Protein AF-A0A6V8KT18-F1 (afdb_monomer_lite)

Sequence (206 aa):
MGGVSVGLRGSGLDGTVTARWRRRLAGTNPEEKRHWRTKTAYYAAVSRLLAAGTPQLGWSEVALAVEPRGSRSTFYEVTGAHAKHPLINDLIVDDNLDALQLALYYRRSCAIDQLIDETKVWTYWPHRECLSLRCRIEDLDASASVDLLLSTVAEWARRNAGVASALDYAPPLCAVEDLLVIRPGQFSAVHAVGTLTRTVREALCG

Organism: NCBI:txid1076125

Secondary structure (DSSP, 8-state):
---------THHHHTSHHHHHHHHHH-SSHHHHHHHHHHHHHHHHHHHHHHTT-SS--HHHHHHTSTTT--HHHHHHHSSTT-SS-HHHHHHTS--HHHHHHHHHH--SSHHHHHHHHHHHHHHHHHHHHHHHHHHHTT--HHHHHHHHHHHHHHHHHHTHHHHHHHHHPPPHHHHHHHHHHSTTTS-HHHHHHHHHHHHHHHHH-

Foldseek 3Di:
DDDPPPQPPLVLLCPDLLNVLCDVQCNDDPVSVVLNVLLVLLLVLQLVCLVVVPPDDDLVSSQVSGPPGGDPVSLCCCWDDNHDSQSLVSLVPVPDPLSVVLSVVQDDPDRVSSSLLVSLQVLLVVLVVVLSVCSNPVSDQLVVSVVSLLVSQLVSCLVRVSSCPPPLNFHRSSSLSSNCSSPPPPDRSVRSRVVSSVSSCVSNPD

Structure (mmCIF, N/CA/C/O backbone):
data_AF-A0A6V8KT18-F1
#
_entry.id   AF-A0A6V8KT18-F1
#
loop_
_atom_site.group_PDB
_atom_site.id
_atom_site.type_symbol
_atom_site.label_atom_id
_atom_site.label_alt_id
_atom_site.label_comp_id
_atom_site.label_asym_id
_atom_site.label_entity_id
_atom_site.label_seq_id
_atom_site.pdbx_PDB_ins_code
_atom_site.Cartn_x
_atom_site.Cartn_y
_atom_site.Cartn_z
_atom_site.occupancy
_atom_site.B_iso_or_equiv
_atom_site.auth_seq_id
_atom_site.auth_comp_id
_atom_site.auth_asym_id
_atom_site.auth_atom_id
_atom_site.pdbx_PDB_model_num
ATOM 1 N N . MET A 1 1 ? 20.663 -1.878 -35.074 1.00 39.41 1 MET A N 1
ATOM 2 C CA . MET A 1 1 ? 21.579 -1.586 -33.949 1.00 39.41 1 MET A CA 1
ATOM 3 C C . MET A 1 1 ? 21.339 -0.157 -33.512 1.00 39.41 1 MET A C 1
ATOM 5 O O . MET A 1 1 ? 21.301 0.709 -34.373 1.00 39.41 1 MET A O 1
ATOM 9 N N . GLY A 1 2 ? 21.117 0.055 -32.216 1.00 34.81 2 GLY A N 1
ATOM 10 C CA . GLY A 1 2 ? 20.735 1.347 -31.639 1.00 34.81 2 GLY A CA 1
ATOM 11 C C . GLY A 1 2 ? 19.562 1.213 -30.671 1.00 34.81 2 GLY A C 1
ATOM 12 O O . GLY A 1 2 ? 18.572 1.919 -30.809 1.00 34.81 2 GLY A O 1
ATOM 13 N N . GLY A 1 3 ? 19.631 0.246 -29.748 1.00 31.03 3 GLY A N 1
ATOM 14 C CA . GLY A 1 3 ? 18.689 0.172 -28.637 1.00 31.03 3 GLY A CA 1
ATOM 15 C C . GLY A 1 3 ? 18.990 1.323 -27.689 1.00 31.03 3 GLY A C 1
ATOM 16 O O . GLY A 1 3 ? 20.089 1.400 -27.146 1.00 31.03 3 GLY A O 1
ATOM 17 N N . VAL A 1 4 ? 18.044 2.245 -27.545 1.00 35.66 4 VAL A N 1
ATOM 18 C CA . VAL A 1 4 ? 18.126 3.312 -26.552 1.00 35.66 4 VAL A CA 1
ATOM 19 C C . VAL A 1 4 ? 17.977 2.649 -25.188 1.00 35.66 4 VAL A C 1
ATOM 21 O O . VAL A 1 4 ? 16.869 2.323 -24.767 1.00 35.66 4 VAL A O 1
ATOM 24 N N . SER A 1 5 ? 19.098 2.425 -24.506 1.00 39.84 5 SER A N 1
ATOM 25 C CA . SER A 1 5 ? 19.108 2.148 -23.075 1.00 39.84 5 SER A CA 1
ATOM 26 C C . SER A 1 5 ? 18.610 3.403 -22.366 1.00 39.84 5 SER A C 1
ATOM 28 O O . SER A 1 5 ? 19.387 4.291 -22.012 1.00 39.84 5 SER A O 1
ATOM 30 N N . VAL A 1 6 ? 17.291 3.509 -22.196 1.00 47.41 6 VAL A N 1
ATOM 31 C CA . VAL A 1 6 ? 16.706 4.416 -21.211 1.00 47.41 6 VAL A CA 1
ATOM 32 C C . VAL A 1 6 ? 17.056 3.808 -19.861 1.00 47.41 6 VAL A C 1
ATOM 34 O O . VAL A 1 6 ? 16.293 3.027 -19.300 1.00 47.41 6 VAL A O 1
ATOM 37 N N . GLY A 1 7 ? 18.269 4.099 -19.387 1.00 41.38 7 GLY A N 1
ATOM 38 C CA . GLY A 1 7 ? 18.651 3.797 -18.019 1.00 41.38 7 GLY A CA 1
ATOM 39 C C . GLY A 1 7 ? 17.570 4.364 -17.110 1.00 41.38 7 GLY A C 1
ATOM 40 O O . GLY A 1 7 ? 17.151 5.514 -17.294 1.00 41.38 7 GLY A O 1
ATOM 41 N N . LEU A 1 8 ? 17.095 3.546 -16.172 1.00 48.56 8 LEU A N 1
ATOM 42 C CA . LEU A 1 8 ? 16.206 3.947 -15.088 1.00 48.56 8 LEU A CA 1
ATOM 43 C C . LEU A 1 8 ? 16.953 4.963 -14.211 1.00 48.56 8 LEU A C 1
ATOM 45 O O . LEU A 1 8 ? 17.399 4.671 -13.105 1.00 48.56 8 LEU A O 1
ATOM 49 N N . ARG A 1 9 ? 17.135 6.190 -14.716 1.00 43.72 9 ARG A N 1
ATOM 50 C CA . ARG A 1 9 ? 17.612 7.317 -13.920 1.00 43.72 9 ARG A CA 1
ATOM 51 C C . ARG A 1 9 ? 16.626 7.446 -12.769 1.00 43.72 9 ARG A C 1
ATOM 53 O O . ARG A 1 9 ? 15.416 7.465 -12.994 1.00 43.72 9 ARG A O 1
ATOM 60 N N . GLY A 1 10 ? 17.145 7.535 -11.547 1.00 43.44 10 GLY A N 1
ATOM 61 C CA . GLY A 1 10 ? 16.382 7.490 -10.292 1.00 43.44 10 GLY A CA 1
ATOM 62 C C . GLY A 1 10 ? 15.211 8.476 -10.146 1.00 43.44 10 GLY A C 1
ATOM 63 O O . GLY A 1 10 ? 14.523 8.435 -9.138 1.00 43.44 10 GLY A O 1
ATOM 64 N N . SER A 1 11 ? 14.946 9.326 -11.140 1.00 52.94 11 SER A N 1
ATOM 65 C CA . SER A 1 11 ? 13.766 10.182 -11.244 1.00 52.94 11 SER A CA 1
ATOM 66 C C . SER A 1 11 ? 12.452 9.436 -11.510 1.00 52.94 11 SER A C 1
ATOM 68 O O . SER A 1 11 ? 11.399 9.994 -11.218 1.00 52.94 11 SER A O 1
ATOM 70 N N . GLY A 1 12 ? 12.479 8.217 -12.068 1.00 76.06 12 GLY A N 1
ATOM 71 C CA . GLY A 1 12 ? 11.253 7.511 -12.477 1.00 76.06 12 GLY A CA 1
ATOM 72 C C . GLY A 1 12 ? 10.342 7.143 -11.301 1.00 76.06 12 GLY A C 1
ATOM 73 O O . GLY A 1 12 ? 9.182 7.547 -11.254 1.00 76.06 12 GLY A O 1
ATOM 74 N N . LEU A 1 13 ? 10.885 6.428 -10.311 1.00 85.50 13 LEU A N 1
ATOM 75 C CA . LEU A 1 13 ? 10.113 5.966 -9.151 1.00 85.50 13 LEU A CA 1
ATOM 76 C C . LEU A 1 13 ? 9.711 7.134 -8.233 1.00 85.50 13 LEU A C 1
ATOM 78 O O . LEU A 1 13 ? 8.609 7.167 -7.694 1.00 85.50 13 LEU A O 1
ATOM 82 N N . ASP A 1 14 ? 10.553 8.156 -8.086 1.00 87.00 14 ASP A N 1
ATOM 83 C CA . ASP A 1 14 ? 10.229 9.330 -7.260 1.00 87.00 14 ASP A CA 1
ATOM 84 C C . ASP A 1 14 ? 9.137 10.232 -7.863 1.00 87.00 14 ASP A C 1
ATOM 86 O O . ASP A 1 14 ? 8.617 11.124 -7.173 1.00 87.00 14 ASP A O 1
ATOM 90 N N . GLY A 1 15 ? 8.809 9.999 -9.136 1.00 88.62 15 GLY A N 1
ATOM 91 C CA . GLY A 1 15 ? 7.771 10.681 -9.889 1.00 88.62 15 GLY A CA 1
ATOM 92 C C . GLY A 1 15 ? 6.391 10.032 -9.814 1.00 88.62 15 GLY A C 1
ATOM 93 O O . GLY A 1 15 ? 5.460 10.655 -10.308 1.00 88.62 15 GLY A O 1
ATOM 94 N N . THR A 1 16 ? 6.216 8.851 -9.208 1.00 94.12 16 THR A N 1
ATOM 95 C CA . THR A 1 16 ? 4.902 8.177 -9.144 1.00 94.12 16 THR A CA 1
ATOM 96 C C . THR A 1 16 ? 3.883 8.949 -8.299 1.00 94.12 16 THR A C 1
ATOM 98 O O . THR A 1 16 ? 4.247 9.776 -7.448 1.00 94.12 16 THR A O 1
ATOM 101 N N . VAL A 1 17 ? 2.590 8.680 -8.502 1.00 95.25 17 VAL A N 1
ATOM 102 C CA . VAL A 1 17 ? 1.504 9.333 -7.759 1.00 95.25 17 VAL A CA 1
ATOM 103 C C . VAL A 1 17 ? 1.643 9.041 -6.271 1.00 95.25 17 VAL A C 1
ATOM 105 O O . VAL A 1 17 ? 1.629 9.975 -5.466 1.00 95.25 17 VAL A O 1
ATOM 108 N N . THR A 1 18 ? 1.879 7.780 -5.889 1.00 95.69 18 THR A N 1
ATOM 109 C CA . THR A 1 18 ? 2.096 7.414 -4.478 1.00 95.69 18 THR A CA 1
ATOM 110 C C . THR A 1 18 ? 3.308 8.104 -3.869 1.00 95.69 18 THR A C 1
ATOM 112 O O . THR A 1 18 ? 3.258 8.499 -2.700 1.00 95.69 18 THR A O 1
ATOM 115 N N . ALA A 1 19 ? 4.385 8.303 -4.638 1.00 94.25 19 ALA A N 1
ATOM 116 C CA . ALA A 1 19 ? 5.567 8.995 -4.146 1.00 94.25 19 ALA A CA 1
ATOM 117 C C . ALA A 1 19 ? 5.307 10.471 -3.868 1.00 94.25 19 ALA A C 1
ATOM 119 O O . ALA A 1 19 ? 5.704 10.983 -2.813 1.00 94.25 19 ALA A O 1
ATOM 120 N N . ARG A 1 20 ? 4.586 11.150 -4.761 1.00 93.44 20 ARG A N 1
ATOM 121 C CA . ARG A 1 20 ? 4.182 12.544 -4.547 1.00 93.44 20 ARG A CA 1
ATOM 122 C C . ARG A 1 20 ? 3.167 12.671 -3.412 1.00 93.44 20 ARG A C 1
ATOM 124 O O . ARG A 1 20 ? 3.352 13.535 -2.552 1.00 93.44 20 ARG A O 1
ATOM 131 N N . TRP A 1 21 ? 2.169 11.787 -3.358 1.00 93.25 21 TRP A N 1
ATOM 132 C CA . TRP A 1 21 ? 1.173 11.715 -2.284 1.00 93.25 21 TRP A CA 1
ATOM 133 C C . TRP A 1 21 ? 1.844 11.605 -0.913 1.00 93.25 21 TRP A C 1
ATOM 135 O O . TRP A 1 21 ? 1.606 12.434 -0.029 1.00 93.25 21 TRP A O 1
ATOM 145 N N . ARG A 1 22 ? 2.756 10.637 -0.751 1.00 92.56 22 ARG A N 1
ATOM 146 C CA . ARG A 1 22 ? 3.464 10.445 0.517 1.00 92.56 22 ARG A CA 1
ATOM 147 C C . ARG A 1 22 ? 4.367 11.625 0.845 1.00 92.56 22 ARG A C 1
ATOM 149 O O . ARG A 1 22 ? 4.390 12.041 1.997 1.00 92.56 22 ARG A O 1
ATOM 156 N N . ARG A 1 23 ? 5.110 12.173 -0.125 1.00 91.31 23 ARG A N 1
ATOM 157 C CA . ARG A 1 23 ? 6.001 13.325 0.107 1.00 91.31 23 ARG A CA 1
ATOM 158 C C . ARG A 1 23 ? 5.219 14.537 0.615 1.00 91.31 23 ARG A C 1
ATOM 160 O O . ARG A 1 23 ? 5.640 15.155 1.589 1.00 91.31 23 ARG A O 1
ATOM 167 N N . ARG A 1 24 ? 4.073 14.830 -0.006 1.00 89.38 24 ARG A N 1
ATOM 168 C CA . ARG A 1 24 ? 3.168 15.912 0.402 1.00 89.38 24 ARG A CA 1
ATOM 169 C C . ARG A 1 24 ? 2.611 15.684 1.805 1.00 89.38 24 ARG A C 1
ATOM 171 O O . ARG A 1 24 ? 2.631 16.600 2.614 1.00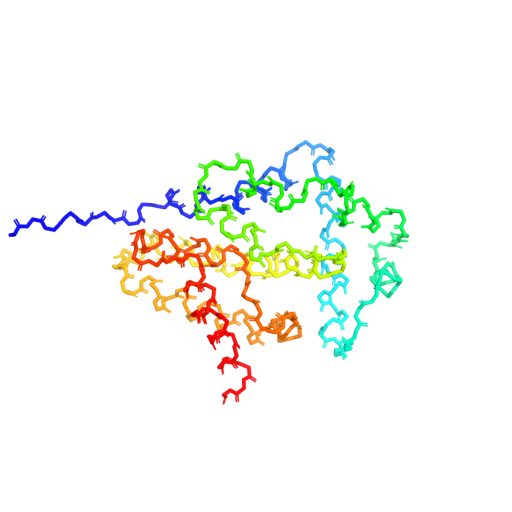 89.38 24 ARG A O 1
ATOM 178 N N . LEU A 1 25 ? 2.137 14.471 2.102 1.00 85.25 25 LEU A N 1
ATOM 179 C CA . LEU A 1 25 ? 1.554 14.173 3.411 1.00 85.25 25 LEU A CA 1
ATOM 180 C C . LEU A 1 25 ? 2.589 14.138 4.531 1.00 85.25 25 LEU A C 1
ATOM 182 O O . LEU A 1 25 ? 2.345 14.707 5.588 1.00 85.25 25 LEU A O 1
ATOM 186 N N . ALA A 1 26 ? 3.732 13.489 4.305 1.00 84.88 26 ALA A N 1
ATOM 187 C CA . ALA A 1 26 ? 4.824 13.458 5.272 1.00 84.88 26 ALA A CA 1
ATOM 188 C C . ALA A 1 26 ? 5.304 14.881 5.587 1.00 84.88 26 ALA A C 1
ATOM 190 O O . ALA A 1 26 ? 5.548 15.184 6.757 1.00 84.88 26 ALA A O 1
ATOM 191 N N . GLY A 1 27 ? 5.343 15.731 4.553 1.00 78.00 27 GLY A N 1
ATOM 192 C CA . GLY A 1 27 ? 5.329 17.182 4.656 1.00 78.00 27 GLY A CA 1
ATOM 193 C C . GLY A 1 27 ? 6.477 17.796 5.449 1.00 78.00 27 GLY A C 1
ATOM 194 O O . GLY A 1 27 ? 7.353 17.132 6.011 1.00 78.00 27 GLY A O 1
ATOM 195 N N . THR A 1 28 ? 6.476 19.121 5.518 1.00 76.25 28 THR A N 1
ATOM 196 C CA . THR A 1 28 ? 7.443 19.869 6.343 1.00 76.25 28 THR A CA 1
ATOM 197 C C . THR A 1 28 ? 6.756 20.793 7.336 1.00 76.25 28 THR A C 1
ATOM 199 O O . THR A 1 28 ? 7.329 21.049 8.407 1.00 76.25 28 THR A O 1
ATOM 202 N N . ASN A 1 29 ? 5.518 21.214 7.054 1.00 84.62 29 ASN A N 1
ATOM 203 C CA . ASN A 1 29 ? 4.765 22.111 7.920 1.00 84.62 29 ASN A CA 1
ATOM 204 C C . ASN A 1 29 ? 4.050 21.360 9.074 1.00 84.62 29 ASN A C 1
ATOM 206 O O . ASN A 1 29 ? 3.903 20.132 9.042 1.00 84.62 29 ASN A O 1
ATOM 210 N N . PRO A 1 30 ? 3.648 22.065 10.151 1.00 83.75 30 PRO A N 1
ATOM 211 C CA . PRO A 1 30 ? 3.074 21.425 11.338 1.00 83.75 30 PRO A CA 1
ATOM 212 C C . PRO A 1 30 ? 1.733 20.715 11.106 1.00 83.75 30 PRO A C 1
ATOM 214 O O . PRO A 1 30 ? 1.438 19.741 11.803 1.00 83.75 30 PRO A O 1
ATOM 217 N N . GLU A 1 31 ? 0.917 21.195 10.167 1.00 85.25 31 GLU A N 1
ATOM 218 C CA . GLU A 1 31 ? -0.408 20.636 9.889 1.00 85.25 31 GLU A CA 1
ATOM 219 C C . GLU A 1 31 ? -0.316 19.318 9.112 1.00 85.25 31 GLU A C 1
ATOM 221 O O . GLU A 1 31 ? -0.942 18.334 9.514 1.00 85.25 31 GLU A O 1
ATOM 226 N N . GLU A 1 32 ? 0.508 19.264 8.065 1.00 83.94 32 GLU A N 1
ATOM 227 C CA . GLU A 1 32 ? 0.813 18.042 7.308 1.00 83.94 32 GLU A CA 1
ATOM 228 C C . GLU A 1 32 ? 1.369 16.965 8.236 1.00 83.94 32 GLU A C 1
ATOM 230 O O . GLU A 1 32 ? 0.837 15.858 8.307 1.00 83.94 32 GLU A O 1
ATOM 235 N N . LYS A 1 33 ? 2.364 17.325 9.059 1.00 86.06 33 LYS A N 1
ATOM 236 C CA . LYS A 1 33 ? 2.953 16.414 10.049 1.00 86.06 33 LYS A CA 1
ATOM 237 C C . LYS A 1 33 ? 1.914 15.874 11.026 1.00 86.06 33 LYS A C 1
ATOM 239 O O . LYS A 1 33 ? 2.009 14.716 11.430 1.00 86.06 33 LYS A O 1
ATOM 244 N N . ARG A 1 34 ? 0.933 16.689 11.430 1.00 88.00 34 ARG A N 1
ATOM 245 C CA . ARG A 1 34 ? -0.161 16.243 12.304 1.00 88.00 34 ARG A CA 1
ATOM 246 C C . ARG A 1 34 ? -1.061 15.244 11.583 1.00 88.00 34 ARG A C 1
ATOM 248 O O . ARG A 1 34 ? -1.300 14.174 12.133 1.00 88.00 34 ARG A O 1
ATOM 255 N N . HIS A 1 35 ? -1.508 15.560 10.369 1.00 87.62 35 HIS A N 1
ATOM 256 C CA . HIS A 1 35 ? -2.335 14.651 9.574 1.00 87.62 35 HIS A CA 1
ATOM 257 C C . HIS A 1 35 ? -1.605 13.335 9.293 1.00 87.62 35 HIS A C 1
ATOM 259 O O . HIS A 1 35 ? -2.182 12.271 9.500 1.00 87.62 35 HIS A O 1
ATOM 265 N N . TRP A 1 36 ? -0.327 13.389 8.911 1.00 91.31 36 TRP A N 1
ATOM 266 C CA . TRP A 1 36 ? 0.491 12.202 8.680 1.00 91.31 36 TRP A CA 1
ATOM 267 C C . TRP A 1 36 ? 0.616 11.331 9.922 1.00 91.31 36 TRP A C 1
ATOM 269 O O . TRP A 1 36 ? 0.342 10.138 9.843 1.00 91.31 36 TRP A O 1
ATOM 279 N N . ARG A 1 37 ? 0.938 11.922 11.082 1.00 91.69 37 ARG A N 1
ATOM 280 C CA . ARG A 1 37 ? 0.985 11.190 12.360 1.00 91.69 37 ARG A CA 1
ATOM 281 C C . ARG A 1 37 ? -0.332 10.474 12.631 1.00 91.69 37 ARG A C 1
ATOM 283 O O . ARG A 1 37 ? -0.308 9.283 12.934 1.00 91.69 37 ARG A O 1
ATOM 290 N N . THR A 1 38 ? -1.459 11.167 12.455 1.00 93.00 38 THR A N 1
ATOM 291 C CA . THR A 1 38 ? -2.784 10.562 12.601 1.00 93.00 38 THR A CA 1
ATOM 292 C C . THR A 1 38 ? -2.963 9.402 11.625 1.00 93.00 38 THR A C 1
ATOM 294 O O . THR A 1 38 ? -3.209 8.292 12.081 1.00 93.00 38 THR A O 1
ATOM 297 N N . LYS A 1 39 ? -2.764 9.591 10.311 1.00 94.12 39 LYS A N 1
ATOM 298 C CA . LYS A 1 39 ? -2.914 8.500 9.326 1.00 94.12 39 LYS A CA 1
ATOM 299 C C . LYS A 1 39 ? -2.029 7.297 9.674 1.00 94.12 39 LYS A C 1
ATOM 301 O O . LYS A 1 39 ? -2.524 6.175 9.725 1.00 94.12 39 LYS A O 1
ATOM 306 N N . THR A 1 40 ? -0.761 7.522 10.024 1.00 95.00 40 THR A N 1
ATOM 307 C CA . THR A 1 40 ? 0.162 6.436 10.395 1.00 95.00 40 THR A CA 1
ATOM 308 C C . THR A 1 40 ? -0.219 5.715 11.682 1.00 95.00 40 THR A C 1
ATOM 310 O O . THR A 1 40 ? 0.039 4.520 11.784 1.00 95.00 40 THR A O 1
ATOM 313 N N . ALA A 1 41 ? -0.875 6.381 12.638 1.00 96.44 41 ALA A N 1
ATOM 314 C CA . ALA A 1 41 ? -1.394 5.711 13.829 1.00 96.44 41 ALA A CA 1
ATOM 315 C C . ALA A 1 41 ? -2.518 4.721 13.469 1.00 96.44 41 ALA A C 1
ATOM 317 O O . ALA A 1 41 ? -2.554 3.611 14.000 1.00 96.44 41 ALA A O 1
ATOM 318 N N . TYR A 1 42 ? -3.381 5.079 12.511 1.00 97.31 42 TYR A N 1
ATOM 319 C CA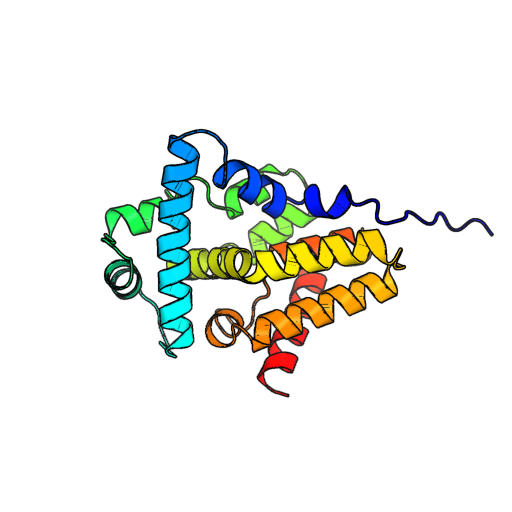 . TYR A 1 42 ? -4.418 4.182 11.987 1.00 97.31 42 TYR A CA 1
ATOM 320 C C . TYR A 1 42 ? -3.826 3.050 11.139 1.00 97.31 42 TYR A C 1
ATOM 322 O O . TYR A 1 42 ? -4.224 1.901 11.318 1.00 97.31 42 TYR A O 1
ATOM 330 N N . TYR A 1 43 ? -2.835 3.327 10.284 1.00 97.19 43 TYR A N 1
ATOM 331 C CA . TYR A 1 43 ? -2.137 2.273 9.534 1.00 97.19 43 TYR A CA 1
ATOM 332 C C . TYR A 1 43 ? -1.426 1.284 10.470 1.00 97.19 43 TYR A C 1
ATOM 334 O O . TYR A 1 43 ? -1.481 0.073 10.259 1.00 97.19 43 TYR A O 1
ATOM 342 N N . ALA A 1 44 ? -0.800 1.778 11.544 1.00 97.31 44 ALA A N 1
ATOM 343 C CA . ALA A 1 44 ? -0.176 0.937 12.560 1.00 97.31 44 ALA A CA 1
ATOM 344 C C . ALA A 1 44 ? -1.209 0.072 13.301 1.00 97.31 44 ALA A C 1
ATOM 346 O O . ALA A 1 44 ? -0.963 -1.114 13.521 1.00 97.31 44 ALA A O 1
ATOM 347 N N . ALA A 1 45 ? -2.374 0.629 13.646 1.00 97.44 45 ALA A N 1
ATOM 348 C CA . ALA A 1 45 ? -3.47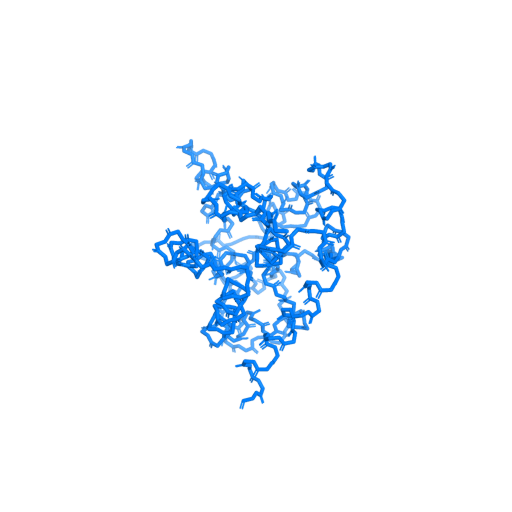0 -0.126 14.251 1.00 97.44 45 ALA A CA 1
ATOM 349 C C . ALA A 1 45 ? -3.969 -1.250 13.328 1.00 97.44 45 ALA A C 1
ATOM 351 O O . ALA A 1 45 ? -4.033 -2.400 13.760 1.00 97.44 45 ALA A O 1
ATOM 352 N N . VAL A 1 46 ? -4.229 -0.948 12.051 1.00 97.50 46 VAL A N 1
ATOM 353 C CA . VAL A 1 46 ? -4.610 -1.947 11.036 1.00 97.50 46 VAL A CA 1
ATOM 354 C C . VAL A 1 46 ? -3.546 -3.034 10.906 1.00 97.50 46 VAL A C 1
ATOM 356 O O . VAL A 1 46 ? -3.873 -4.216 10.980 1.00 97.50 46 VAL A O 1
ATOM 359 N N . SER A 1 47 ? -2.273 -2.650 10.774 1.00 97.12 47 SER A N 1
ATOM 360 C CA . SER A 1 47 ? -1.161 -3.598 10.646 1.00 97.12 47 SER A CA 1
ATOM 361 C C . SER A 1 47 ? -1.086 -4.563 11.835 1.00 97.12 47 SER A C 1
ATOM 363 O O . SER A 1 47 ? -1.004 -5.775 11.638 1.00 97.12 47 SER A O 1
ATOM 365 N N . ARG A 1 48 ? -1.220 -4.057 13.071 1.00 96.50 48 ARG A N 1
ATOM 366 C CA . ARG A 1 48 ? -1.244 -4.896 14.284 1.00 96.50 48 ARG A CA 1
ATOM 367 C C . ARG A 1 48 ? -2.441 -5.842 14.324 1.00 96.50 48 ARG A C 1
ATOM 369 O O . ARG A 1 48 ? -2.266 -7.016 14.636 1.00 96.50 48 ARG A O 1
ATOM 376 N N . LEU A 1 49 ? -3.640 -5.351 14.010 1.00 96.88 49 LEU A N 1
ATOM 377 C CA . LEU A 1 49 ? -4.856 -6.170 14.044 1.00 96.88 49 LEU A CA 1
ATOM 378 C C . LEU A 1 49 ? -4.829 -7.284 12.988 1.00 96.88 49 LEU A C 1
ATOM 380 O O . LEU A 1 49 ? -5.221 -8.414 13.285 1.00 96.88 49 LEU A O 1
ATOM 384 N N . LEU A 1 50 ? -4.327 -6.992 11.783 1.00 96.06 50 LEU A N 1
ATOM 385 C CA . LEU A 1 50 ? -4.150 -7.995 10.729 1.00 96.06 50 LEU A CA 1
ATOM 386 C C . LEU A 1 50 ? -3.051 -9.003 11.081 1.00 96.06 50 LEU A C 1
ATOM 388 O O . LEU A 1 50 ? -3.230 -10.197 10.859 1.00 96.06 50 LEU A O 1
ATOM 392 N N . ALA A 1 51 ? -1.942 -8.557 11.677 1.00 94.88 51 ALA A N 1
ATOM 393 C CA . ALA A 1 51 ? -0.892 -9.454 12.165 1.00 94.88 51 ALA A CA 1
ATOM 394 C C . ALA A 1 51 ? -1.390 -10.394 13.278 1.00 94.88 51 ALA A C 1
ATOM 396 O O . ALA A 1 51 ? -0.936 -11.531 13.365 1.00 94.88 51 ALA A O 1
ATOM 397 N N . ALA A 1 52 ? -2.354 -9.949 14.089 1.00 94.50 52 ALA A N 1
ATOM 398 C CA . ALA A 1 52 ? -3.016 -10.771 15.100 1.00 94.50 52 ALA A CA 1
ATOM 399 C C . ALA A 1 52 ? -4.055 -11.758 14.523 1.00 94.50 52 ALA A C 1
ATOM 401 O O . ALA A 1 52 ? -4.669 -12.504 15.283 1.00 94.50 52 ALA A O 1
ATOM 402 N N . GLY A 1 53 ? -4.269 -11.774 13.201 1.00 89.94 53 GLY A N 1
ATOM 403 C CA . GLY A 1 53 ? -5.201 -12.692 12.544 1.00 89.94 53 GLY A CA 1
ATOM 404 C C . GLY A 1 53 ? -6.668 -12.280 12.651 1.00 89.94 53 GLY A C 1
ATOM 405 O O . GLY A 1 53 ? -7.544 -13.135 12.548 1.00 89.94 53 GLY A O 1
ATOM 406 N N . THR A 1 54 ? -6.959 -10.990 12.861 1.00 85.38 54 THR A N 1
ATOM 407 C CA . THR A 1 54 ? -8.346 -10.503 12.926 1.00 85.38 54 THR A CA 1
ATOM 408 C C . THR A 1 54 ? -9.008 -10.649 11.547 1.00 85.38 54 THR A C 1
ATOM 410 O O . THR A 1 54 ? -8.588 -9.966 10.612 1.00 85.38 54 THR A O 1
ATOM 413 N N . PRO A 1 55 ? -10.031 -11.511 11.386 1.00 68.81 55 PRO A N 1
ATOM 414 C CA . PRO A 1 55 ? -10.524 -11.909 10.065 1.00 68.81 55 PRO A CA 1
ATOM 415 C C . PRO A 1 55 ? -11.371 -10.829 9.382 1.00 68.81 55 PRO A C 1
ATOM 417 O O . PRO A 1 55 ? -11.437 -10.778 8.158 1.00 68.81 55 PRO A O 1
ATOM 420 N N . GLN A 1 56 ? -12.024 -9.964 10.162 1.00 79.69 56 GLN A N 1
ATOM 421 C CA . GLN A 1 56 ? -12.816 -8.846 9.662 1.00 79.69 56 GLN A CA 1
ATOM 422 C C . GLN A 1 56 ? -12.531 -7.617 10.514 1.00 79.69 56 GLN A C 1
ATOM 424 O O . GLN A 1 56 ? -12.815 -7.598 11.710 1.00 79.69 56 GLN A O 1
ATOM 429 N N . LEU A 1 57 ? -11.946 -6.597 9.891 1.00 90.50 57 LEU A N 1
ATOM 430 C CA . LEU A 1 57 ? -11.739 -5.309 10.530 1.00 90.50 57 LEU A CA 1
ATOM 431 C C . LEU A 1 57 ? -12.974 -4.437 10.331 1.00 90.50 57 LEU A C 1
ATOM 433 O O . LEU A 1 57 ? -13.390 -4.186 9.202 1.00 90.50 57 LEU A O 1
ATOM 437 N N . GLY A 1 58 ? -13.532 -3.932 11.424 1.00 92.19 58 GLY A N 1
ATOM 438 C CA . GLY A 1 58 ? -14.457 -2.813 11.404 1.00 92.19 58 GLY A CA 1
ATOM 439 C C . GLY A 1 58 ? -13.768 -1.523 11.839 1.00 92.19 58 GLY A C 1
ATOM 440 O O . GLY A 1 58 ? -12.630 -1.490 12.318 1.00 92.19 58 GLY A O 1
ATOM 441 N N . TRP A 1 59 ? -14.478 -0.409 11.660 1.00 93.44 59 TRP A N 1
ATOM 442 C CA . TRP A 1 59 ? -13.987 0.897 12.098 1.00 93.44 59 TRP A CA 1
ATOM 443 C C . TRP A 1 59 ? -13.809 0.955 13.625 1.00 93.44 59 TRP A C 1
ATOM 445 O O . TRP A 1 59 ? -12.919 1.657 14.104 1.00 93.44 59 TRP A O 1
ATOM 455 N N . SER A 1 60 ? -14.645 0.233 14.384 1.00 93.38 60 SER A N 1
ATOM 456 C CA . SER A 1 60 ? -14.630 0.202 15.850 1.00 93.38 60 SER A CA 1
ATOM 457 C C . SER A 1 60 ? -13.357 -0.439 16.376 1.00 93.38 60 SER A C 1
ATOM 459 O O . SER A 1 60 ? -12.695 0.143 17.234 1.00 93.38 60 SER A O 1
ATOM 461 N N . GLU A 1 61 ? -12.979 -1.590 15.826 1.00 94.31 61 GLU A N 1
ATOM 462 C CA . GLU A 1 61 ? -11.791 -2.339 16.237 1.00 94.31 61 GLU A CA 1
ATOM 463 C C . GLU A 1 61 ? -10.533 -1.523 15.940 1.00 94.31 61 GLU A C 1
ATOM 465 O O . GLU A 1 61 ? -9.661 -1.390 16.797 1.00 94.31 61 GLU A O 1
ATOM 470 N N . VAL A 1 62 ? -10.473 -0.893 14.760 1.00 95.69 62 VAL A N 1
ATOM 471 C CA . VAL A 1 62 ? -9.353 -0.014 14.402 1.00 95.69 62 VAL A CA 1
ATOM 472 C C . VAL A 1 62 ? -9.283 1.196 15.325 1.00 95.69 62 VAL A C 1
ATOM 474 O O . VAL A 1 62 ? -8.213 1.479 15.853 1.00 95.69 62 VAL A O 1
ATOM 477 N N . ALA A 1 63 ? -10.392 1.903 15.555 1.00 94.56 63 ALA A N 1
ATOM 478 C CA . ALA A 1 63 ? -10.392 3.087 16.413 1.00 94.56 63 ALA A CA 1
ATOM 479 C C . ALA A 1 63 ? -9.993 2.759 17.863 1.00 94.56 63 ALA A C 1
ATOM 481 O O . ALA A 1 63 ? -9.288 3.549 18.486 1.00 94.56 63 ALA A O 1
ATOM 482 N N . LEU A 1 64 ? -10.402 1.598 18.385 1.00 94.31 64 LEU A N 1
ATOM 483 C CA . LEU A 1 64 ? -9.992 1.120 19.709 1.00 94.31 64 LEU A CA 1
ATOM 484 C C . LEU A 1 64 ? -8.505 0.752 19.767 1.00 94.31 64 LEU A C 1
ATOM 486 O O . LEU A 1 64 ? -7.876 0.934 20.803 1.00 94.31 64 LEU A O 1
ATOM 490 N N . ALA A 1 65 ? -7.935 0.268 18.664 1.00 95.00 65 ALA A N 1
ATOM 491 C CA . ALA A 1 65 ? -6.530 -0.119 18.583 1.00 95.00 65 ALA A CA 1
ATOM 492 C C . ALA A 1 65 ? -5.567 1.049 18.286 1.00 95.00 65 ALA A C 1
ATOM 494 O O . ALA A 1 65 ? -4.358 0.822 18.185 1.00 95.00 65 ALA A O 1
ATOM 495 N N . VAL A 1 66 ? -6.056 2.281 18.103 1.00 96.12 66 VAL A N 1
ATOM 496 C CA . VAL A 1 66 ? -5.219 3.467 17.854 1.00 96.12 66 VAL A CA 1
ATOM 497 C C . VAL A 1 66 ? -4.773 4.105 19.169 1.00 96.12 66 VAL A C 1
ATOM 499 O O . VAL A 1 66 ? -5.591 4.530 19.980 1.00 96.12 66 VAL A O 1
ATOM 502 N N . GLU A 1 67 ? -3.459 4.273 19.312 1.00 86.38 67 GLU A N 1
ATOM 503 C CA . GLU A 1 67 ? -2.811 4.927 20.455 1.00 86.38 67 GLU A CA 1
ATOM 504 C C . GLU A 1 67 ? -2.354 6.360 20.101 1.00 86.38 67 GLU A C 1
ATOM 506 O O . GLU A 1 67 ? -1.904 6.587 18.973 1.00 86.38 67 GLU A O 1
ATOM 511 N N . PRO A 1 68 ? -2.427 7.343 21.027 1.00 85.06 68 PRO A N 1
ATOM 512 C CA . PRO A 1 68 ? -2.946 7.231 22.398 1.00 85.06 68 PRO A CA 1
ATOM 513 C C . PRO A 1 68 ? -4.482 7.254 22.476 1.00 85.06 68 PRO A C 1
ATOM 515 O O . PRO A 1 68 ? -5.055 6.994 23.530 1.00 85.06 68 PRO A O 1
ATOM 518 N N . ARG A 1 69 ? -5.162 7.651 21.390 1.00 86.69 69 ARG A N 1
ATOM 519 C CA . ARG A 1 69 ? -6.626 7.670 21.315 1.00 86.69 69 ARG A CA 1
ATOM 520 C C . ARG A 1 69 ? -7.112 7.714 19.869 1.00 86.69 69 ARG A C 1
ATOM 522 O O . ARG A 1 69 ? -6.921 8.720 19.184 1.00 86.69 69 ARG A O 1
ATOM 529 N N . GLY A 1 70 ? -7.802 6.668 19.427 1.00 91.44 70 GLY A N 1
ATOM 530 C CA . GLY A 1 70 ? -8.638 6.716 18.230 1.00 91.44 70 GLY A CA 1
ATOM 531 C C . GLY A 1 70 ? -10.052 7.215 18.518 1.00 91.44 70 GLY A C 1
ATOM 532 O O . GLY A 1 70 ? -10.497 7.319 19.664 1.00 91.44 70 GLY A O 1
ATOM 533 N N . SER A 1 71 ? -10.779 7.559 17.459 1.00 93.31 71 SER A N 1
ATOM 534 C CA . SER A 1 71 ? -12.195 7.907 17.548 1.00 93.31 71 SER A CA 1
ATOM 535 C C . SER A 1 71 ? -12.895 7.624 16.224 1.00 93.31 71 SER A C 1
ATOM 537 O O . SER A 1 71 ? -12.262 7.574 15.170 1.00 93.31 71 SER A O 1
ATOM 539 N N . ARG A 1 72 ? -14.223 7.484 16.263 1.00 92.69 72 ARG A N 1
ATOM 540 C CA . ARG A 1 72 ? -15.029 7.316 15.048 1.00 92.69 72 ARG A CA 1
ATOM 541 C C . ARG A 1 72 ? -14.874 8.495 14.087 1.00 92.69 72 ARG A C 1
ATOM 543 O O . ARG A 1 72 ? -14.742 8.282 12.889 1.00 92.69 72 ARG A O 1
ATOM 550 N N . SER A 1 73 ? -14.912 9.728 14.594 1.00 90.44 73 SER A N 1
ATOM 551 C CA . SER A 1 73 ? -14.798 10.922 13.749 1.00 90.44 73 SER A CA 1
ATOM 552 C C . SER A 1 73 ? -13.435 10.973 13.068 1.00 90.44 73 SER A C 1
ATOM 554 O O . SER A 1 73 ? -13.371 11.102 11.852 1.00 90.44 73 SER A O 1
ATOM 556 N N . THR A 1 74 ? -12.357 10.757 13.823 1.00 91.94 74 THR A N 1
ATOM 557 C CA . THR A 1 74 ? -10.999 10.732 13.269 1.00 91.94 74 THR A CA 1
ATOM 558 C C . THR A 1 74 ? -10.806 9.586 12.273 1.00 91.94 74 THR A C 1
ATOM 560 O O . THR A 1 74 ? -10.142 9.784 11.261 1.00 91.94 74 THR A O 1
ATOM 563 N N . PHE A 1 75 ? -11.419 8.416 12.492 1.00 93.38 75 PHE A N 1
ATOM 564 C CA . PHE A 1 75 ? -11.411 7.331 11.503 1.00 93.38 75 PHE A CA 1
ATOM 565 C C . PHE A 1 75 ? -11.954 7.807 10.147 1.00 93.38 75 PHE A C 1
ATOM 567 O O . PHE A 1 75 ? -11.292 7.622 9.128 1.00 93.38 75 PHE A O 1
ATOM 574 N N . TYR A 1 76 ? -13.112 8.479 10.136 1.00 92.06 76 TYR A N 1
ATOM 575 C CA . TYR A 1 76 ? -13.729 8.973 8.899 1.00 92.06 76 TYR A CA 1
ATOM 576 C C . TYR A 1 76 ? -13.062 10.235 8.312 1.00 92.06 76 TYR A C 1
ATOM 578 O O . TYR A 1 76 ? -13.272 10.556 7.144 1.00 92.06 76 TYR A O 1
ATOM 586 N N . GLU A 1 77 ? -12.237 10.940 9.091 1.00 90.19 77 GLU A N 1
ATOM 587 C CA . GLU A 1 77 ? -11.334 11.985 8.582 1.00 90.19 77 GLU A CA 1
ATOM 588 C C . GLU A 1 77 ? -10.085 11.395 7.907 1.00 90.19 77 GLU A C 1
ATOM 590 O O . GLU A 1 77 ? -9.540 11.998 6.980 1.00 90.19 77 GLU A O 1
ATOM 595 N N . VAL A 1 78 ? -9.618 10.230 8.368 1.00 89.62 78 VAL A N 1
ATOM 596 C CA . VAL A 1 78 ? -8.445 9.527 7.823 1.00 89.62 78 VAL A CA 1
ATOM 597 C C . VAL A 1 78 ? -8.796 8.731 6.565 1.00 89.62 78 VAL A C 1
ATOM 599 O O . VAL A 1 78 ? -8.009 8.730 5.618 1.00 89.62 78 VAL A O 1
ATOM 602 N N . THR A 1 79 ? -9.955 8.066 6.550 1.00 89.31 79 THR A N 1
ATOM 603 C CA . THR A 1 79 ? -10.430 7.216 5.447 1.00 89.31 79 THR A CA 1
ATOM 604 C C . THR A 1 79 ? -11.943 7.358 5.222 1.00 89.31 79 THR A C 1
ATOM 606 O O . THR A 1 79 ? -12.684 7.726 6.124 1.00 89.31 79 THR A O 1
ATOM 609 N N . GLY A 1 80 ? -12.434 7.051 4.019 1.00 85.06 80 GLY A N 1
ATOM 610 C CA . GLY A 1 80 ? -13.849 7.165 3.642 1.00 85.06 80 GLY A CA 1
ATOM 611 C C . GLY A 1 80 ? -14.167 8.371 2.751 1.00 85.06 80 GLY A C 1
ATOM 612 O O . GLY A 1 80 ? -13.275 9.031 2.227 1.00 85.06 80 GLY A O 1
ATOM 613 N N . ALA A 1 81 ? -15.460 8.649 2.553 1.00 79.19 81 ALA A N 1
ATOM 614 C CA . ALA A 1 81 ? -15.941 9.596 1.535 1.00 79.19 81 ALA A CA 1
ATOM 615 C C . ALA A 1 81 ? -15.466 11.049 1.731 1.00 79.19 81 ALA A C 1
ATOM 617 O O . ALA A 1 81 ? -15.346 11.792 0.760 1.00 79.19 81 ALA A O 1
ATOM 618 N N . HIS A 1 82 ? -15.186 11.444 2.975 1.00 82.88 82 HIS A N 1
ATOM 619 C CA . HIS A 1 82 ? -14.716 12.786 3.337 1.00 82.88 82 HIS A CA 1
ATOM 620 C C . HIS A 1 82 ? -13.283 12.778 3.879 1.00 82.88 82 HIS A C 1
ATOM 622 O O . HIS A 1 82 ? -12.873 13.721 4.557 1.00 82.88 82 HIS A O 1
ATOM 628 N N . ALA A 1 83 ? -12.529 11.710 3.599 1.00 87.12 83 ALA A N 1
ATOM 629 C CA . ALA A 1 83 ? -11.152 11.595 4.038 1.00 87.12 83 ALA A CA 1
ATOM 630 C C . ALA A 1 83 ? -10.321 12.781 3.547 1.00 87.12 83 ALA A C 1
ATOM 632 O O . ALA A 1 83 ? -10.435 13.219 2.397 1.00 87.12 83 ALA A O 1
ATOM 633 N N . LYS A 1 84 ? -9.432 13.271 4.407 1.00 83.25 84 LYS A N 1
ATOM 634 C CA . LYS A 1 84 ? -8.443 14.273 4.023 1.00 83.25 84 LYS A CA 1
ATOM 635 C C . LYS A 1 84 ? -7.273 13.583 3.323 1.00 83.25 84 LYS A C 1
ATOM 637 O O . LYS A 1 84 ? -6.649 12.665 3.860 1.00 83.25 84 LYS A O 1
ATOM 642 N N . HIS A 1 85 ? -6.961 14.056 2.119 1.00 85.19 85 HIS A N 1
ATOM 643 C CA . HIS A 1 85 ? -5.845 13.576 1.295 1.00 85.19 85 HIS A CA 1
ATOM 644 C C . HIS A 1 85 ? -5.854 12.053 1.024 1.00 85.19 85 HIS A C 1
ATOM 646 O O . HIS A 1 85 ? -4.855 11.376 1.310 1.00 85.19 85 HIS A O 1
ATOM 652 N N . PRO A 1 86 ? -6.958 11.467 0.524 1.00 90.38 86 PRO A N 1
ATOM 653 C CA . PRO A 1 86 ? -6.970 10.055 0.172 1.00 90.38 86 PRO A CA 1
ATOM 654 C C . PRO A 1 86 ? -6.095 9.833 -1.066 1.00 90.38 86 PRO A C 1
ATOM 656 O O . PRO A 1 86 ? -6.127 10.635 -2.004 1.00 90.38 86 PRO A O 1
ATOM 659 N N . LEU A 1 87 ? -5.326 8.743 -1.078 1.00 92.81 87 LEU A N 1
ATOM 660 C CA . LEU A 1 87 ? -4.443 8.409 -2.204 1.00 92.81 87 LEU A CA 1
ATOM 661 C C . LEU A 1 87 ? -5.222 8.304 -3.524 1.00 92.81 87 LEU A C 1
ATOM 663 O O . LEU A 1 87 ? -4.749 8.744 -4.567 1.00 92.81 87 LEU A O 1
ATOM 667 N N . ILE A 1 88 ? -6.446 7.775 -3.466 1.00 93.12 88 ILE A N 1
ATOM 668 C CA . ILE A 1 88 ? -7.290 7.578 -4.647 1.00 93.12 88 ILE A CA 1
ATOM 669 C C . ILE A 1 88 ? -7.600 8.886 -5.384 1.00 93.12 88 ILE A C 1
ATOM 671 O O . ILE A 1 88 ? -7.667 8.894 -6.608 1.00 93.12 88 ILE A O 1
ATOM 675 N N . ASN A 1 89 ? -7.733 10.005 -4.662 1.00 91.69 89 ASN A N 1
ATOM 676 C CA . ASN A 1 89 ? -7.997 11.294 -5.294 1.00 91.69 89 ASN A CA 1
ATOM 677 C C . ASN A 1 89 ? -6.780 11.778 -6.078 1.00 91.69 89 ASN A C 1
ATOM 679 O O . ASN A 1 89 ? -6.958 12.326 -7.158 1.00 91.69 89 ASN A O 1
ATOM 683 N N . ASP A 1 90 ? -5.564 11.541 -5.574 1.00 92.94 90 ASP A N 1
ATOM 684 C CA . ASP A 1 90 ? -4.341 11.898 -6.297 1.00 92.94 90 ASP A CA 1
ATOM 685 C C . ASP A 1 90 ? -4.199 11.093 -7.598 1.00 92.94 90 ASP A C 1
ATOM 687 O O . ASP A 1 90 ? -3.713 11.638 -8.582 1.00 92.94 90 ASP A O 1
ATOM 691 N N . LEU A 1 91 ? -4.656 9.834 -7.628 1.00 92.75 91 LEU A N 1
ATOM 692 C CA . LEU A 1 91 ? -4.683 9.024 -8.855 1.00 92.75 91 LEU A CA 1
ATOM 693 C C . LEU A 1 91 ? -5.717 9.539 -9.863 1.00 92.75 91 LEU A C 1
ATOM 695 O O . LEU A 1 91 ? -5.435 9.592 -11.055 1.00 92.75 91 LEU A O 1
ATOM 699 N N . ILE A 1 92 ? -6.902 9.943 -9.393 1.00 91.94 92 ILE A N 1
ATOM 700 C CA . ILE A 1 92 ? -7.977 10.462 -10.256 1.00 91.94 92 ILE A CA 1
ATOM 701 C C . ILE A 1 92 ? -7.561 11.769 -10.945 1.00 91.94 92 ILE A C 1
ATOM 703 O O . ILE A 1 92 ? -7.940 11.994 -12.091 1.00 91.94 92 ILE A O 1
ATOM 707 N N . VAL A 1 93 ? -6.799 12.631 -10.264 1.00 92.06 93 VAL A N 1
ATOM 708 C CA . VAL A 1 93 ? -6.399 13.947 -10.798 1.00 92.06 93 VAL A CA 1
ATOM 709 C C . VAL A 1 93 ? -5.071 13.940 -11.564 1.00 92.06 93 VAL A C 1
ATOM 711 O O . VAL A 1 93 ? -4.693 14.982 -12.087 1.00 92.06 93 VAL A O 1
ATOM 714 N N . ASP A 1 94 ? -4.353 12.812 -11.623 1.00 88.44 94 ASP A N 1
ATOM 715 C CA . ASP A 1 94 ? -3.032 12.715 -12.273 1.00 88.44 94 ASP A CA 1
ATOM 716 C C . ASP A 1 94 ? -3.081 12.854 -13.807 1.00 88.44 94 ASP A C 1
ATOM 718 O O . ASP A 1 94 ? -2.045 13.032 -14.438 1.00 88.44 94 ASP A O 1
ATOM 722 N N . ASP A 1 95 ? -4.273 12.771 -14.411 1.00 82.19 95 ASP A N 1
ATOM 723 C CA . ASP A 1 95 ? -4.509 12.869 -15.865 1.00 82.19 95 ASP A CA 1
ATOM 724 C C . ASP A 1 95 ? -3.730 11.830 -16.711 1.00 82.19 95 ASP A C 1
ATOM 726 O O . ASP A 1 95 ? -3.567 11.955 -17.923 1.00 82.19 95 ASP A O 1
ATOM 730 N N . ASN A 1 96 ? -3.264 10.753 -16.071 1.00 87.25 96 ASN A N 1
ATOM 731 C CA . ASN A 1 96 ? -2.617 9.607 -16.701 1.00 87.25 96 ASN A CA 1
ATOM 732 C C . ASN A 1 96 ? -3.591 8.419 -16.768 1.00 87.25 96 ASN A C 1
ATOM 734 O O . ASN A 1 96 ? -4.221 8.058 -15.771 1.00 87.25 96 ASN A O 1
ATOM 738 N N . LEU A 1 97 ? -3.684 7.768 -17.933 1.00 89.19 97 LEU A N 1
ATOM 739 C CA . LEU A 1 97 ? -4.537 6.596 -18.139 1.00 89.19 97 LEU A CA 1
ATOM 740 C C . LEU A 1 97 ? -4.219 5.454 -17.162 1.00 89.19 97 LEU A C 1
ATOM 742 O O . LEU A 1 97 ? -5.147 4.837 -16.639 1.00 89.19 97 LEU A O 1
ATOM 746 N N . ASP A 1 98 ? -2.941 5.192 -16.883 1.00 90.75 98 ASP A N 1
ATOM 747 C CA . ASP A 1 98 ? -2.542 4.152 -15.929 1.00 90.75 98 ASP A CA 1
ATOM 748 C C . ASP A 1 98 ? -2.996 4.505 -14.508 1.00 90.75 98 ASP A C 1
ATOM 750 O O . ASP A 1 98 ? -3.554 3.662 -13.805 1.00 90.75 98 ASP A O 1
ATOM 754 N N . ALA A 1 99 ? -2.847 5.771 -14.105 1.00 91.88 99 ALA A N 1
ATOM 755 C CA . ALA A 1 99 ? -3.321 6.253 -12.810 1.00 91.88 99 ALA A CA 1
ATOM 756 C C . ALA A 1 99 ? -4.849 6.143 -12.690 1.00 91.88 99 ALA A C 1
ATOM 758 O O . ALA A 1 99 ? -5.352 5.702 -11.655 1.00 91.88 99 ALA A O 1
ATOM 759 N N . LEU A 1 100 ? -5.594 6.442 -13.760 1.00 92.25 100 LEU A N 1
ATOM 760 C CA . LEU A 1 100 ? -7.047 6.275 -13.794 1.00 92.25 100 LEU A CA 1
ATOM 761 C C . LEU A 1 100 ? -7.460 4.797 -13.705 1.00 92.25 100 LEU A C 1
ATOM 763 O O . LEU A 1 100 ? -8.391 4.465 -12.970 1.00 92.25 100 LEU A O 1
ATOM 767 N N . GLN A 1 101 ? -6.768 3.893 -14.405 1.00 93.12 101 GLN A N 1
ATOM 768 C CA . GLN A 1 101 ? -7.021 2.451 -14.291 1.00 93.12 101 GLN A CA 1
ATOM 769 C C . GLN A 1 101 ? -6.750 1.946 -12.870 1.00 93.12 101 GLN A C 1
ATOM 771 O O . GLN A 1 101 ? -7.563 1.199 -12.321 1.00 93.12 101 GLN A O 1
ATOM 776 N N . LEU A 1 102 ? -5.652 2.390 -12.248 1.00 94.69 102 LEU A N 1
ATOM 777 C CA . LEU A 1 102 ? -5.353 2.086 -10.849 1.00 94.69 102 LEU A CA 1
ATOM 778 C C . LEU A 1 102 ? -6.416 2.663 -9.913 1.00 94.69 102 LEU A C 1
ATOM 780 O O . LEU A 1 102 ? -6.848 1.965 -8.998 1.00 94.69 102 LEU A O 1
ATOM 784 N N . ALA A 1 103 ? -6.892 3.885 -10.161 1.00 94.06 103 ALA A N 1
ATOM 785 C CA . ALA A 1 103 ? -7.967 4.482 -9.381 1.00 94.06 103 ALA A CA 1
ATOM 786 C C . ALA A 1 103 ? -9.255 3.657 -9.466 1.00 94.06 103 ALA A C 1
ATOM 788 O O . ALA A 1 103 ? -9.907 3.429 -8.454 1.00 94.06 103 ALA A O 1
ATOM 789 N N . LEU A 1 104 ? -9.622 3.169 -10.651 1.00 92.56 104 LEU A N 1
ATOM 790 C CA . LEU A 1 104 ? -10.797 2.312 -10.811 1.00 92.56 104 LEU A CA 1
ATOM 791 C C . LEU A 1 104 ? -10.615 0.957 -10.117 1.00 92.56 104 LEU A C 1
ATOM 793 O O . LEU A 1 104 ? -11.550 0.477 -9.482 1.00 92.56 104 LEU A O 1
ATOM 797 N N . TYR A 1 105 ? -9.419 0.371 -10.198 1.00 93.62 105 TYR A N 1
ATOM 798 C CA . TYR A 1 105 ? -9.125 -0.929 -9.595 1.00 93.62 105 TYR A CA 1
ATOM 799 C C . TYR A 1 105 ? -9.090 -0.879 -8.058 1.00 93.62 105 TYR A C 1
ATOM 801 O O . TYR A 1 105 ? -9.628 -1.759 -7.389 1.00 93.62 105 TYR A O 1
ATOM 809 N N . TYR A 1 106 ? -8.464 0.153 -7.487 1.00 94.88 106 TYR A N 1
ATOM 810 C CA . TYR A 1 106 ? -8.258 0.300 -6.040 1.00 94.88 106 TYR A CA 1
ATOM 811 C C . TYR A 1 106 ? -9.351 1.109 -5.335 1.00 94.88 106 TYR A C 1
ATOM 813 O O . TYR A 1 106 ? -9.260 1.359 -4.131 1.00 94.88 106 TYR A O 1
ATOM 821 N N . ARG A 1 107 ? -10.397 1.531 -6.050 1.00 93.38 107 ARG A N 1
ATOM 822 C CA . ARG A 1 107 ? -11.536 2.205 -5.430 1.00 93.38 107 ARG A CA 1
ATOM 823 C C . ARG A 1 107 ? -12.355 1.201 -4.631 1.00 93.38 107 ARG A C 1
ATOM 825 O O . ARG A 1 107 ? -12.989 0.308 -5.189 1.00 93.38 107 ARG A O 1
ATOM 832 N N . ARG A 1 108 ? -12.393 1.389 -3.314 1.00 93.25 108 ARG A N 1
ATOM 833 C CA . ARG A 1 108 ? -13.181 0.546 -2.410 1.00 93.25 108 ARG A CA 1
ATOM 834 C C . ARG A 1 108 ? -14.540 1.160 -2.111 1.00 93.25 108 ARG A C 1
ATOM 836 O O . ARG A 1 108 ? -14.698 2.379 -2.057 1.00 93.25 108 ARG A O 1
ATOM 843 N N . SER A 1 109 ? -15.532 0.299 -1.903 1.00 89.75 109 SER A N 1
ATOM 844 C CA . SER A 1 109 ? -16.873 0.705 -1.467 1.00 89.75 109 SER A CA 1
ATOM 845 C C . SER A 1 109 ? -16.923 1.012 0.030 1.00 89.75 109 SER A C 1
ATOM 847 O O . SER A 1 109 ? -17.761 1.802 0.463 1.00 89.75 109 SER A O 1
ATOM 849 N N . CYS A 1 110 ? -16.022 0.423 0.822 1.00 91.50 110 CYS A N 1
ATOM 850 C CA . CYS A 1 110 ? -15.961 0.625 2.259 1.00 91.50 110 CYS A CA 1
ATOM 851 C C . CYS A 1 110 ? -14.651 1.305 2.699 1.00 91.50 110 CYS A C 1
ATOM 853 O O . CYS A 1 110 ? -13.586 1.143 2.101 1.00 91.50 110 CYS A O 1
ATOM 855 N N . ALA A 1 111 ? -14.742 2.098 3.769 1.00 94.38 111 ALA A N 1
ATOM 856 C CA . ALA A 1 111 ? -13.630 2.907 4.262 1.00 94.38 111 ALA A CA 1
ATOM 857 C C . ALA A 1 111 ? -12.490 2.066 4.864 1.00 94.38 111 ALA A C 1
ATOM 859 O O . ALA A 1 111 ? -11.333 2.481 4.811 1.00 94.38 111 ALA A O 1
ATOM 860 N N . ILE A 1 112 ? -12.800 0.895 5.433 1.00 95.62 112 ILE A N 1
ATOM 861 C CA . ILE A 1 112 ? -11.774 0.028 6.017 1.00 95.62 112 ILE A CA 1
ATOM 862 C C . ILE A 1 112 ? -10.892 -0.599 4.935 1.00 95.62 112 ILE A C 1
ATOM 864 O O . ILE A 1 112 ? -9.674 -0.544 5.060 1.00 95.62 112 ILE A O 1
ATOM 868 N N . ASP A 1 113 ? -11.467 -1.083 3.835 1.00 95.69 113 ASP A N 1
ATOM 869 C CA . ASP A 1 113 ? -10.680 -1.635 2.728 1.00 95.69 113 ASP A CA 1
ATOM 870 C C . ASP A 1 113 ? -9.777 -0.560 2.117 1.00 95.69 113 ASP A C 1
ATOM 872 O O . ASP A 1 113 ? -8.600 -0.803 1.856 1.00 95.69 113 ASP A O 1
ATOM 876 N N . GLN A 1 114 ? -10.290 0.669 1.969 1.00 95.75 114 GLN A N 1
ATOM 877 C CA . GLN A 1 114 ? -9.479 1.787 1.483 1.00 95.75 114 GLN A CA 1
ATOM 878 C C . GLN A 1 114 ? -8.304 2.093 2.428 1.00 95.75 114 GLN A C 1
ATOM 880 O O . GLN A 1 114 ? -7.198 2.387 1.970 1.00 95.75 114 GLN A O 1
ATOM 885 N N . LEU A 1 115 ? -8.525 1.993 3.745 1.00 96.94 115 LEU A N 1
ATOM 886 C CA . LEU A 1 115 ? -7.481 2.159 4.757 1.00 96.94 115 LEU A CA 1
ATOM 887 C C . LEU A 1 115 ? -6.447 1.027 4.701 1.00 96.94 115 LEU A C 1
ATOM 889 O O . LEU A 1 115 ? -5.257 1.281 4.896 1.00 96.94 115 LEU A O 1
ATOM 893 N N . ILE A 1 116 ? -6.877 -0.206 4.425 1.00 97.25 116 ILE A N 1
ATOM 894 C CA . ILE A 1 116 ? -5.985 -1.356 4.251 1.00 97.25 116 ILE A CA 1
ATOM 895 C C . ILE A 1 116 ? -5.088 -1.151 3.024 1.00 97.25 116 ILE A C 1
ATOM 897 O O . ILE A 1 116 ? -3.879 -1.350 3.135 1.00 97.25 116 ILE A O 1
ATOM 901 N N . ASP A 1 117 ? -5.618 -0.682 1.891 1.00 97.44 117 ASP A N 1
ATOM 902 C CA . ASP A 1 117 ? -4.797 -0.384 0.706 1.00 97.44 117 ASP A CA 1
ATOM 903 C C . ASP A 1 117 ? -3.742 0.706 0.986 1.00 97.44 117 ASP A C 1
ATOM 905 O O . ASP A 1 117 ? -2.569 0.540 0.636 1.00 97.44 117 ASP A O 1
ATOM 909 N N . GLU A 1 118 ? -4.099 1.790 1.688 1.00 97.44 118 GLU A N 1
ATOM 910 C CA . GLU A 1 118 ? -3.111 2.800 2.110 1.00 97.44 118 GLU A CA 1
ATOM 911 C C . GLU A 1 118 ? -2.103 2.232 3.137 1.00 97.44 118 GLU A C 1
ATOM 913 O O . GLU A 1 118 ? -0.916 2.570 3.101 1.00 97.44 118 GLU A O 1
ATOM 918 N N . THR A 1 119 ? -2.530 1.307 4.005 1.00 98.06 119 THR A N 1
ATOM 919 C CA . THR A 1 119 ? -1.645 0.600 4.952 1.00 98.06 119 THR A CA 1
ATOM 920 C C . THR A 1 119 ? -0.632 -0.288 4.223 1.00 98.06 119 THR A C 1
ATOM 922 O O . THR A 1 119 ? 0.532 -0.359 4.630 1.00 98.06 119 THR A O 1
ATOM 925 N N . LYS A 1 120 ? -1.021 -0.931 3.115 1.00 98.62 120 LYS A N 1
ATOM 926 C CA . LYS A 1 120 ? -0.097 -1.693 2.258 1.00 98.62 120 LYS A CA 1
ATOM 927 C C . LYS A 1 120 ? 0.979 -0.790 1.664 1.00 98.62 120 LYS A C 1
ATOM 929 O O . LYS A 1 120 ? 2.156 -1.128 1.734 1.00 98.62 120 LYS A O 1
ATOM 934 N N . VAL A 1 121 ? 0.599 0.388 1.162 1.00 98.19 121 VAL A N 1
ATOM 935 C CA . VAL A 1 121 ? 1.558 1.399 0.676 1.00 98.19 121 VAL A CA 1
ATOM 936 C C . VAL A 1 121 ? 2.508 1.837 1.793 1.00 98.19 121 VAL A C 1
ATOM 938 O O . VAL A 1 121 ? 3.718 1.916 1.576 1.00 98.19 121 VAL A O 1
ATOM 941 N N . TRP A 1 122 ? 1.983 2.090 2.995 1.00 98.00 122 TRP A N 1
ATOM 942 C CA . TRP A 1 122 ? 2.785 2.519 4.141 1.00 98.00 122 TRP A CA 1
ATOM 943 C C . TRP A 1 122 ? 3.789 1.451 4.601 1.00 98.00 122 TRP A C 1
ATOM 945 O O . TRP A 1 122 ? 4.970 1.758 4.756 1.00 98.00 122 TRP A O 1
ATOM 955 N N . THR A 1 123 ? 3.351 0.201 4.771 1.00 98.50 123 THR A N 1
ATOM 956 C CA . THR A 1 123 ? 4.219 -0.911 5.213 1.00 98.50 123 THR A CA 1
ATOM 957 C C . THR A 1 123 ? 5.228 -1.344 4.149 1.00 98.50 123 THR A C 1
ATOM 959 O O . THR A 1 123 ? 6.328 -1.771 4.493 1.00 98.50 123 THR A O 1
ATOM 962 N N . TYR A 1 124 ? 4.897 -1.209 2.861 1.00 98.62 124 TYR A N 1
ATOM 963 C CA . TYR A 1 124 ? 5.827 -1.485 1.761 1.00 98.62 124 TYR A CA 1
ATOM 964 C C . TYR A 1 124 ? 6.884 -0.390 1.585 1.00 98.62 124 TYR A C 1
ATOM 966 O O . TYR A 1 124 ? 7.940 -0.631 1.003 1.00 98.62 124 TYR A O 1
ATOM 974 N N . TRP A 1 125 ? 6.647 0.817 2.100 1.00 97.50 125 TRP A N 1
ATOM 975 C CA . TRP A 1 125 ? 7.498 1.967 1.813 1.00 97.50 125 TRP A CA 1
ATOM 976 C C . TRP A 1 125 ? 9.002 1.764 2.099 1.00 97.50 125 TRP A C 1
ATOM 978 O O . TRP A 1 125 ? 9.803 2.098 1.225 1.00 97.50 125 TRP A O 1
ATOM 988 N N . PRO A 1 126 ? 9.430 1.176 3.236 1.00 97.12 126 PRO A N 1
ATOM 989 C CA . PRO A 1 126 ? 10.854 0.921 3.480 1.00 97.12 126 PRO A CA 1
ATOM 990 C C . PRO A 1 126 ? 11.478 -0.050 2.463 1.00 97.12 126 PRO A C 1
ATOM 992 O O . PRO A 1 126 ? 12.635 0.103 2.075 1.00 97.12 126 PRO A O 1
ATOM 995 N N . HIS A 1 127 ? 10.702 -1.032 1.988 1.00 97.56 127 HIS A N 1
ATOM 996 C CA . HIS A 1 127 ? 11.136 -1.966 0.946 1.00 97.56 127 HIS A CA 1
ATOM 997 C C . HIS A 1 127 ? 11.320 -1.246 -0.392 1.00 97.56 127 HIS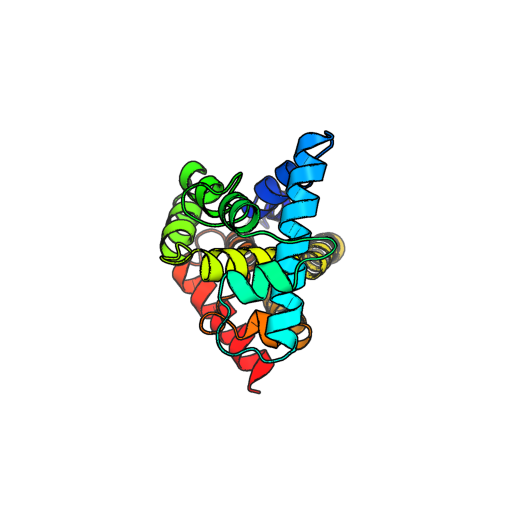 A C 1
ATOM 999 O O . HIS A 1 127 ? 12.319 -1.455 -1.079 1.00 97.56 127 HIS A O 1
ATOM 1005 N N . ARG A 1 128 ? 10.399 -0.335 -0.718 1.00 96.50 128 ARG A N 1
ATOM 1006 C CA . ARG A 1 128 ? 10.488 0.528 -1.897 1.00 96.50 128 ARG A CA 1
ATOM 1007 C C . ARG A 1 128 ? 11.715 1.439 -1.871 1.00 96.50 128 ARG A C 1
ATOM 1009 O O . ARG A 1 128 ? 12.374 1.601 -2.890 1.00 96.50 128 ARG A O 1
ATOM 1016 N N . GLU A 1 129 ? 12.043 2.029 -0.723 1.00 94.94 129 GLU A N 1
ATOM 1017 C CA . GLU A 1 129 ? 13.243 2.868 -0.581 1.00 94.94 129 GLU A CA 1
ATOM 1018 C C . GLU A 1 129 ? 14.526 2.065 -0.845 1.00 94.94 129 GLU A C 1
ATOM 1020 O O . GLU A 1 129 ? 15.417 2.545 -1.551 1.00 94.94 129 GLU A O 1
ATOM 1025 N N . CYS A 1 130 ? 14.588 0.825 -0.349 1.00 93.88 130 CYS A N 1
ATOM 1026 C CA . CYS A 1 130 ? 15.688 -0.098 -0.629 1.00 93.88 130 CYS A CA 1
ATOM 1027 C C . CYS A 1 130 ? 15.760 -0.470 -2.119 1.00 93.88 130 CYS A C 1
ATOM 1029 O O . CYS A 1 130 ? 16.824 -0.350 -2.724 1.00 93.88 130 CYS A O 1
ATOM 1031 N N . LEU A 1 131 ? 14.630 -0.837 -2.735 1.00 93.94 131 LEU A N 1
ATOM 1032 C CA . LEU A 1 131 ? 14.524 -1.106 -4.174 1.00 93.94 131 LEU A CA 1
ATOM 1033 C C . LEU A 1 131 ? 15.056 0.070 -5.005 1.00 93.94 131 LEU A C 1
ATOM 1035 O O . LEU A 1 131 ? 15.959 -0.105 -5.820 1.00 93.94 131 LEU A O 1
ATOM 1039 N N . SER A 1 132 ? 14.559 1.284 -4.751 1.00 91.00 132 SER A N 1
ATOM 1040 C CA . SER A 1 132 ? 14.996 2.501 -5.447 1.00 91.00 132 SER A CA 1
ATOM 1041 C C . SER A 1 132 ? 16.484 2.798 -5.254 1.00 91.00 132 SER A C 1
ATOM 1043 O O . SER A 1 132 ? 17.127 3.372 -6.135 1.00 91.00 132 SER A O 1
ATOM 1045 N N . LEU A 1 133 ? 17.063 2.461 -4.099 1.00 90.00 133 LEU A N 1
ATOM 1046 C CA . LEU A 1 133 ? 18.504 2.579 -3.876 1.00 90.00 133 LEU A CA 1
ATOM 1047 C C . LEU A 1 133 ? 19.279 1.558 -4.719 1.00 90.00 133 LEU A C 1
ATOM 1049 O O . LEU A 1 133 ? 20.219 1.943 -5.411 1.00 90.00 133 LEU A O 1
ATOM 1053 N N . ARG A 1 134 ? 18.855 0.293 -4.707 1.00 90.50 134 ARG A N 1
ATOM 1054 C CA . ARG A 1 134 ? 19.503 -0.795 -5.449 1.00 90.50 134 ARG A CA 1
ATOM 1055 C C . ARG A 1 134 ? 19.454 -0.580 -6.957 1.00 90.50 134 ARG A C 1
ATOM 1057 O O . ARG A 1 134 ? 20.501 -0.631 -7.590 1.00 90.50 134 ARG A O 1
ATOM 1064 N N . CYS A 1 135 ? 18.303 -0.196 -7.514 1.00 86.75 135 CYS A N 1
ATOM 1065 C CA . CYS A 1 135 ? 18.187 0.126 -8.941 1.00 86.75 135 CYS A CA 1
ATOM 1066 C C . CYS A 1 135 ? 19.140 1.252 -9.380 1.00 86.75 135 CYS A C 1
ATOM 1068 O O . CYS A 1 135 ? 19.602 1.251 -10.515 1.00 86.75 135 CYS A O 1
ATOM 1070 N N . ARG A 1 136 ? 19.457 2.209 -8.492 1.00 83.81 136 ARG A N 1
ATOM 1071 C CA . ARG A 1 136 ? 20.397 3.303 -8.793 1.00 83.81 136 ARG A CA 1
ATOM 1072 C C . ARG A 1 136 ? 21.865 2.887 -8.719 1.00 83.81 136 ARG A C 1
ATOM 1074 O O . ARG A 1 136 ? 22.674 3.468 -9.431 1.00 83.81 136 ARG A O 1
ATOM 1081 N N . ILE A 1 137 ? 22.213 1.963 -7.824 1.00 87.44 137 ILE A N 1
ATOM 1082 C CA . ILE A 1 137 ? 23.606 1.547 -7.591 1.00 87.44 137 ILE A CA 1
ATOM 1083 C C . ILE A 1 137 ? 24.016 0.424 -8.547 1.00 87.44 137 ILE A C 1
ATOM 1085 O O . ILE A 1 137 ? 25.157 0.397 -8.996 1.00 87.44 137 ILE A O 1
ATOM 1089 N N . GLU A 1 138 ? 23.102 -0.499 -8.846 1.00 85.88 138 GLU A N 1
ATOM 1090 C CA . GLU A 1 138 ? 23.396 -1.738 -9.576 1.00 85.88 138 GLU A CA 1
ATOM 1091 C C . GLU A 1 138 ? 23.262 -1.597 -11.110 1.00 85.88 138 GLU A C 1
ATOM 1093 O O . GLU A 1 138 ? 23.539 -2.562 -11.811 1.00 85.88 138 GLU A O 1
ATOM 1098 N N . ASP A 1 139 ? 22.859 -0.422 -11.628 1.00 80.12 139 ASP A N 1
ATOM 1099 C CA . ASP A 1 139 ? 22.617 -0.131 -13.064 1.00 80.12 139 ASP A CA 1
ATOM 1100 C C . ASP A 1 139 ? 21.891 -1.276 -13.795 1.00 80.12 139 ASP A C 1
ATOM 1102 O O . ASP A 1 139 ? 22.306 -1.772 -14.843 1.00 80.12 139 ASP A O 1
ATOM 1106 N N . LEU A 1 140 ? 20.815 -1.756 -13.168 1.00 85.12 140 LEU A N 1
ATOM 1107 C CA . LEU A 1 140 ? 20.089 -2.933 -13.624 1.00 85.12 140 LEU A CA 1
ATOM 1108 C C . LEU A 1 140 ? 19.360 -2.650 -14.933 1.00 85.12 140 LEU A C 1
ATOM 1110 O O . LEU A 1 140 ? 18.701 -1.619 -15.097 1.00 85.12 140 LEU A O 1
ATOM 1114 N N . ASP A 1 141 ? 19.376 -3.632 -15.832 1.00 87.75 141 ASP A N 1
ATOM 1115 C CA . ASP A 1 141 ? 18.465 -3.612 -16.965 1.00 87.75 141 ASP A CA 1
ATOM 1116 C C . ASP A 1 141 ? 17.003 -3.778 -16.506 1.00 87.75 141 ASP A C 1
ATOM 1118 O O . ASP A 1 141 ? 16.686 -4.063 -15.345 1.00 87.75 141 ASP A O 1
ATOM 1122 N N . ALA A 1 142 ? 16.073 -3.585 -17.437 1.00 86.62 142 ALA A N 1
ATOM 1123 C CA . ALA A 1 142 ? 14.652 -3.651 -17.129 1.00 86.62 142 ALA A CA 1
ATOM 1124 C C . ALA A 1 142 ? 14.175 -5.063 -16.725 1.00 86.62 142 ALA A C 1
ATOM 1126 O O . ALA A 1 142 ? 13.120 -5.182 -16.108 1.00 86.62 142 ALA A O 1
ATOM 1127 N N . SER A 1 143 ? 14.888 -6.141 -17.074 1.00 90.75 143 SER A N 1
ATOM 1128 C CA . SER A 1 143 ? 14.524 -7.503 -16.650 1.00 90.75 143 SER A CA 1
ATOM 1129 C C . SER A 1 143 ? 14.946 -7.734 -15.212 1.00 90.75 143 SER A C 1
ATOM 1131 O O . SER A 1 143 ? 14.104 -8.054 -14.377 1.00 90.75 143 SER A O 1
ATOM 1133 N N . ALA A 1 144 ? 16.209 -7.445 -14.908 1.00 92.38 144 ALA A N 1
ATOM 1134 C CA . ALA A 1 144 ? 16.743 -7.536 -13.560 1.00 92.38 144 ALA A CA 1
ATOM 1135 C C . ALA A 1 144 ? 16.004 -6.595 -12.591 1.00 92.38 144 ALA A C 1
ATOM 1137 O O . ALA A 1 144 ? 15.755 -6.961 -11.445 1.00 92.38 144 ALA A O 1
ATOM 1138 N N . SER A 1 145 ? 15.574 -5.417 -13.056 1.00 93.12 145 SER A N 1
ATOM 1139 C CA . SER A 1 145 ? 14.745 -4.492 -12.267 1.00 93.12 145 SER A CA 1
ATOM 1140 C C . SER A 1 145 ? 13.362 -5.067 -11.938 1.00 93.12 145 SER A C 1
ATOM 1142 O O . SER A 1 145 ? 12.868 -4.868 -10.827 1.00 93.12 145 SER A O 1
ATOM 1144 N N . VAL A 1 146 ? 12.733 -5.795 -12.872 1.00 95.12 146 VAL A N 1
ATOM 1145 C CA . VAL A 1 146 ? 11.461 -6.491 -12.609 1.00 95.12 146 VAL A CA 1
ATOM 1146 C C . VAL A 1 146 ? 11.675 -7.616 -11.602 1.00 95.12 146 VAL A C 1
ATOM 1148 O O . VAL A 1 146 ? 10.957 -7.661 -10.609 1.00 95.12 146 VAL A O 1
ATOM 1151 N N . ASP A 1 147 ? 12.683 -8.469 -11.786 1.00 96.25 147 ASP A N 1
ATOM 1152 C CA . ASP A 1 147 ? 12.971 -9.569 -10.852 1.00 96.25 147 ASP A CA 1
ATOM 1153 C C . ASP A 1 147 ? 13.283 -9.050 -9.439 1.00 96.25 147 ASP A C 1
ATOM 1155 O O . ASP A 1 147 ? 12.834 -9.603 -8.424 1.00 96.25 147 ASP A O 1
ATOM 1159 N N . LEU A 1 148 ? 13.993 -7.923 -9.356 1.00 96.62 148 LEU A N 1
ATOM 1160 C CA . LEU A 1 148 ? 14.253 -7.241 -8.097 1.00 96.62 148 LEU A CA 1
ATOM 1161 C C . LEU A 1 148 ? 12.963 -6.694 -7.460 1.00 96.62 148 LEU A C 1
ATOM 1163 O O . LEU A 1 148 ? 12.763 -6.852 -6.254 1.00 96.62 148 LEU A O 1
ATOM 1167 N N . LEU A 1 149 ? 12.059 -6.095 -8.239 1.00 97.69 149 LEU A N 1
ATOM 1168 C CA . LEU A 1 149 ? 10.757 -5.650 -7.737 1.00 97.69 149 LEU A CA 1
ATOM 1169 C C . LEU A 1 149 ? 9.918 -6.833 -7.225 1.00 97.69 149 LEU A C 1
ATOM 1171 O O . LEU A 1 149 ? 9.396 -6.773 -6.112 1.00 97.69 149 LEU A O 1
ATOM 1175 N N . LEU A 1 150 ? 9.820 -7.922 -7.995 1.00 98.38 150 LEU A N 1
ATOM 1176 C CA . LEU A 1 150 ? 9.058 -9.115 -7.610 1.00 98.38 150 LEU A CA 1
ATOM 1177 C C . LEU A 1 150 ? 9.601 -9.730 -6.313 1.00 98.38 150 LEU A C 1
ATOM 1179 O O . LEU A 1 150 ? 8.833 -10.024 -5.393 1.00 98.38 150 LEU A O 1
ATOM 1183 N N . SER A 1 151 ? 10.924 -9.865 -6.194 1.00 98.19 151 SER A N 1
ATOM 1184 C CA . SER A 1 151 ? 11.557 -10.381 -4.973 1.00 98.19 151 SER A CA 1
ATOM 1185 C C . SER A 1 151 ? 11.353 -9.455 -3.769 1.00 98.19 151 SER A C 1
ATOM 1187 O O . SER A 1 151 ? 11.076 -9.943 -2.671 1.00 98.19 151 SER A O 1
ATOM 1189 N N . THR A 1 152 ? 11.391 -8.136 -3.978 1.00 98.50 152 THR A N 1
ATOM 1190 C CA . THR A 1 152 ? 11.119 -7.126 -2.942 1.00 98.50 152 THR A CA 1
ATOM 1191 C C . THR A 1 152 ? 9.674 -7.207 -2.441 1.00 98.50 152 THR A C 1
ATOM 1193 O O . THR A 1 152 ? 9.431 -7.179 -1.231 1.00 98.50 152 THR A O 1
ATOM 1196 N N . VAL A 1 153 ? 8.701 -7.355 -3.347 1.00 98.81 153 VAL A N 1
ATOM 1197 C CA . VAL A 1 153 ? 7.281 -7.528 -2.994 1.00 98.81 153 VAL A CA 1
ATOM 1198 C C . VAL A 1 153 ? 7.056 -8.844 -2.253 1.00 98.81 153 VAL A C 1
ATOM 1200 O O . VAL A 1 153 ? 6.367 -8.856 -1.233 1.00 98.81 153 VAL A O 1
ATOM 1203 N N . ALA A 1 154 ? 7.678 -9.936 -2.698 1.00 98.75 154 ALA A N 1
ATOM 1204 C CA . ALA A 1 154 ? 7.601 -11.225 -2.014 1.00 98.75 154 ALA A CA 1
ATOM 1205 C C . ALA A 1 154 ? 8.198 -11.163 -0.593 1.00 98.75 154 ALA A C 1
ATOM 1207 O O . ALA A 1 154 ? 7.643 -11.720 0.355 1.00 98.75 154 ALA A O 1
ATOM 1208 N N . GLU A 1 155 ? 9.319 -10.461 -0.420 1.00 98.56 155 GLU A N 1
ATOM 1209 C CA . GLU A 1 155 ? 9.943 -10.245 0.887 1.00 98.56 155 GLU A CA 1
ATOM 1210 C C . GLU A 1 155 ? 9.064 -9.397 1.816 1.00 98.56 155 GLU A C 1
ATOM 1212 O O . GLU A 1 155 ? 8.888 -9.752 2.985 1.00 98.56 155 GLU A O 1
ATOM 1217 N N . TRP A 1 156 ? 8.478 -8.310 1.304 1.00 98.69 156 TRP A N 1
ATOM 1218 C CA . TRP A 1 156 ? 7.495 -7.521 2.048 1.00 98.69 156 TRP A CA 1
ATOM 1219 C C . TRP A 1 156 ? 6.303 -8.372 2.479 1.00 98.69 156 TRP A C 1
ATOM 1221 O O . TRP A 1 156 ? 5.917 -8.309 3.649 1.00 98.69 156 TRP A O 1
ATOM 1231 N N . ALA A 1 157 ? 5.760 -9.188 1.570 1.00 98.62 157 ALA A N 1
ATOM 1232 C CA . ALA A 1 157 ? 4.610 -10.034 1.848 1.00 98.62 157 ALA A CA 1
ATOM 1233 C C . ALA A 1 157 ? 4.899 -10.992 3.008 1.00 98.62 157 ALA A C 1
ATOM 1235 O O . ALA A 1 157 ? 4.145 -11.011 3.979 1.00 98.62 157 ALA A O 1
ATOM 1236 N N . ARG A 1 158 ? 6.039 -11.698 2.975 1.00 98.25 158 ARG A N 1
ATOM 1237 C CA . ARG A 1 158 ? 6.460 -12.600 4.064 1.00 98.25 158 ARG A CA 1
ATOM 1238 C C . ARG A 1 158 ? 6.597 -11.888 5.409 1.00 98.25 158 ARG A C 1
ATOM 1240 O O . ARG A 1 158 ? 6.175 -12.425 6.428 1.00 98.25 158 ARG A O 1
ATOM 1247 N N . ARG A 1 159 ? 7.168 -10.678 5.430 1.00 97.88 159 ARG A N 1
ATOM 1248 C CA . ARG A 1 159 ? 7.332 -9.896 6.672 1.00 97.88 159 ARG A CA 1
ATOM 1249 C C . ARG A 1 159 ? 6.028 -9.305 7.201 1.00 97.88 159 ARG A C 1
ATOM 1251 O O . ARG A 1 159 ? 5.938 -9.019 8.389 1.00 97.88 159 ARG A O 1
ATOM 1258 N N . ASN A 1 160 ? 5.035 -9.119 6.337 1.00 97.81 160 ASN A N 1
ATOM 1259 C CA . ASN A 1 160 ? 3.775 -8.456 6.656 1.00 97.81 160 ASN A CA 1
ATOM 1260 C C . ASN A 1 160 ? 2.580 -9.355 6.308 1.00 97.81 160 ASN A C 1
ATOM 1262 O O . ASN A 1 160 ? 1.591 -8.868 5.767 1.00 97.81 160 ASN A O 1
ATOM 1266 N N . ALA A 1 161 ? 2.660 -10.657 6.609 1.00 97.12 161 ALA A N 1
ATOM 1267 C CA . ALA A 1 161 ? 1.740 -11.673 6.087 1.00 97.12 161 ALA A CA 1
ATOM 1268 C C . ALA A 1 161 ? 0.250 -11.332 6.263 1.00 97.12 161 ALA A C 1
ATOM 1270 O O . ALA A 1 161 ? -0.511 -11.447 5.306 1.00 97.12 161 ALA A O 1
ATOM 1271 N N . GLY A 1 162 ? -0.161 -10.846 7.442 1.00 96.38 162 GLY A N 1
ATOM 1272 C CA . GLY A 1 162 ? -1.552 -10.444 7.692 1.00 96.38 162 GLY A CA 1
ATOM 1273 C C . GLY A 1 162 ? -2.001 -9.236 6.861 1.00 96.38 162 GLY A C 1
ATOM 1274 O O . GLY A 1 162 ? -3.120 -9.200 6.359 1.00 96.38 162 GLY A O 1
ATOM 1275 N N . VAL A 1 163 ? -1.121 -8.249 6.667 1.00 97.44 163 VAL A N 1
ATOM 1276 C CA . VAL A 1 163 ? -1.400 -7.094 5.798 1.00 97.44 163 VAL A CA 1
ATOM 1277 C C . VAL A 1 163 ? -1.432 -7.530 4.337 1.00 97.44 163 VAL A C 1
ATOM 1279 O O . VAL A 1 163 ? -2.306 -7.110 3.585 1.00 97.44 163 VAL A O 1
ATOM 1282 N N . ALA A 1 164 ? -0.492 -8.380 3.936 1.00 98.00 164 ALA A N 1
ATOM 1283 C CA . ALA A 1 164 ? -0.330 -8.837 2.568 1.00 98.00 164 ALA A CA 1
ATOM 1284 C C . ALA A 1 164 ? -1.475 -9.747 2.103 1.00 98.00 164 ALA A C 1
ATOM 1286 O O . ALA A 1 164 ? -1.891 -9.626 0.954 1.00 98.00 164 ALA A O 1
ATOM 1287 N N . SER A 1 165 ? -2.026 -10.596 2.976 1.00 96.88 165 SER A N 1
ATOM 1288 C CA . SER A 1 165 ? -3.147 -11.487 2.645 1.00 96.88 165 SER A CA 1
ATOM 1289 C C . SER A 1 165 ? -4.503 -10.782 2.557 1.00 96.88 165 SER A C 1
ATOM 1291 O O . SER A 1 165 ? -5.389 -11.260 1.849 1.00 96.88 165 SER A O 1
ATOM 1293 N N . ALA A 1 166 ? -4.672 -9.636 3.226 1.00 95.94 166 ALA A N 1
ATOM 1294 C CA . ALA A 1 166 ? -5.920 -8.878 3.201 1.00 95.94 166 ALA A CA 1
ATOM 1295 C C . ALA A 1 166 ? -6.324 -8.473 1.770 1.00 95.94 166 ALA A C 1
ATOM 1297 O O . ALA A 1 166 ? -5.465 -8.262 0.913 1.00 95.94 166 ALA A O 1
ATOM 1298 N N . LEU A 1 167 ? -7.627 -8.300 1.522 1.00 95.25 167 LEU A N 1
ATOM 1299 C CA . LEU A 1 167 ? -8.175 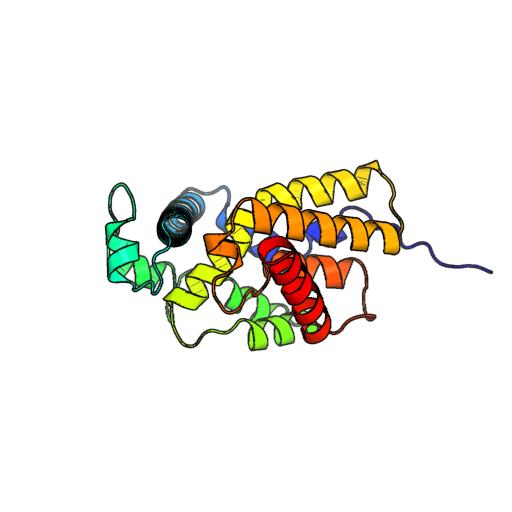-7.877 0.221 1.00 95.25 167 LEU A CA 1
ATOM 1300 C C . LEU A 1 167 ? -7.688 -8.751 -0.948 1.00 95.25 167 LEU A C 1
ATOM 1302 O O . LEU A 1 167 ? -7.142 -8.238 -1.926 1.00 95.25 167 LEU A O 1
ATOM 1306 N N . ASP A 1 168 ? -7.829 -10.070 -0.804 1.00 95.19 168 ASP A N 1
ATOM 1307 C CA . ASP A 1 168 ? -7.480 -11.068 -1.824 1.00 95.19 168 ASP A CA 1
ATOM 1308 C C . ASP A 1 168 ? -6.047 -10.938 -2.353 1.00 95.19 168 ASP A C 1
ATOM 1310 O O . ASP A 1 168 ? -5.786 -11.069 -3.551 1.00 95.19 168 ASP A O 1
ATOM 1314 N N . TYR A 1 169 ? -5.096 -10.690 -1.449 1.00 97.56 169 TYR A N 1
ATOM 1315 C CA . TYR A 1 169 ? -3.677 -10.557 -1.786 1.00 97.56 169 TYR A CA 1
ATOM 1316 C C . TYR A 1 169 ? -3.369 -9.399 -2.752 1.00 97.56 169 TYR A C 1
ATOM 1318 O O . TYR A 1 169 ? -2.367 -9.432 -3.472 1.00 97.56 169 TYR A O 1
ATOM 1326 N N . ALA A 1 170 ? -4.215 -8.359 -2.794 1.00 97.56 170 ALA A N 1
ATOM 1327 C CA . ALA A 1 170 ? -3.940 -7.166 -3.593 1.00 97.56 170 ALA A CA 1
ATOM 1328 C C . ALA A 1 170 ? -2.558 -6.572 -3.229 1.00 97.56 170 ALA A C 1
ATOM 1330 O O . ALA A 1 170 ? -2.255 -6.418 -2.041 1.00 97.56 170 ALA A O 1
ATOM 1331 N N . PRO A 1 171 ? -1.696 -6.238 -4.200 1.00 98.31 171 PRO A N 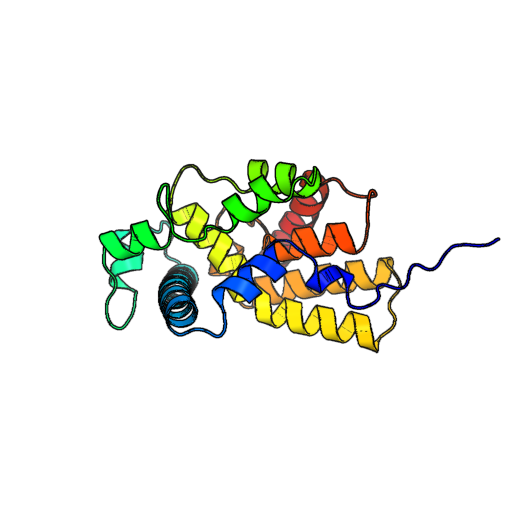1
ATOM 1332 C CA . PRO A 1 171 ? -0.362 -5.726 -3.915 1.00 98.31 171 PRO A CA 1
ATOM 1333 C C . PRO A 1 171 ? -0.416 -4.265 -3.437 1.00 98.31 171 PRO A C 1
ATOM 1335 O O . PRO A 1 171 ? -1.424 -3.580 -3.656 1.00 98.31 171 PRO A O 1
ATOM 1338 N N . PRO A 1 172 ? 0.660 -3.745 -2.817 1.00 98.44 172 PRO A N 1
ATOM 1339 C CA . PRO A 1 172 ? 0.796 -2.318 -2.547 1.00 98.44 172 PRO A CA 1
ATOM 1340 C C . PRO A 1 172 ? 0.696 -1.523 -3.850 1.00 98.44 172 PRO A C 1
ATOM 1342 O O . PRO A 1 172 ? 1.416 -1.813 -4.803 1.00 98.44 172 PRO A O 1
ATOM 1345 N N . LEU A 1 173 ? -0.155 -0.495 -3.885 1.00 97.81 173 LEU A N 1
ATOM 1346 C CA . LEU A 1 173 ? -0.389 0.299 -5.098 1.00 97.81 173 LEU A CA 1
ATOM 1347 C C . LEU A 1 173 ? 0.907 0.899 -5.662 1.00 97.81 173 LEU A C 1
ATOM 1349 O O . LEU A 1 173 ? 1.131 0.876 -6.867 1.00 97.81 173 LEU A O 1
ATOM 1353 N N . CYS A 1 174 ? 1.797 1.365 -4.785 1.00 97.62 174 CYS A N 1
ATOM 1354 C CA . CYS A 1 174 ? 3.096 1.906 -5.176 1.00 97.62 174 CYS A CA 1
ATOM 1355 C C . CYS A 1 174 ? 3.987 0.877 -5.888 1.00 97.62 174 CYS A C 1
ATOM 1357 O O . CYS A 1 174 ? 4.685 1.251 -6.819 1.00 97.62 174 CYS A O 1
ATOM 1359 N N . ALA A 1 175 ? 3.925 -0.409 -5.527 1.00 98.19 175 ALA A N 1
ATOM 1360 C CA . ALA A 1 175 ? 4.666 -1.458 -6.231 1.00 98.19 175 ALA A CA 1
ATOM 1361 C C . ALA A 1 175 ? 4.125 -1.685 -7.653 1.00 98.19 175 ALA A C 1
ATOM 1363 O O . ALA A 1 175 ? 4.886 -2.003 -8.565 1.00 98.19 175 ALA A O 1
ATOM 1364 N N . VAL A 1 176 ? 2.815 -1.500 -7.852 1.00 97.88 176 VAL A N 1
ATOM 1365 C CA . VAL A 1 176 ? 2.193 -1.570 -9.181 1.00 97.88 176 VAL A CA 1
ATOM 1366 C C . VAL A 1 176 ? 2.661 -0.405 -10.049 1.00 97.88 176 VAL A C 1
ATOM 1368 O O . VAL A 1 176 ? 3.068 -0.629 -11.185 1.00 97.88 176 VAL A O 1
ATOM 1371 N N . GLU A 1 177 ? 2.667 0.819 -9.511 1.00 96.38 177 GLU A N 1
ATOM 1372 C CA . GLU A 1 177 ? 3.242 1.975 -10.211 1.00 96.38 177 GLU A CA 1
ATOM 1373 C C . GLU A 1 177 ? 4.720 1.750 -10.553 1.00 96.38 177 GLU A C 1
ATOM 1375 O O . GLU A 1 177 ? 5.136 2.033 -11.674 1.00 96.38 177 GLU A O 1
ATOM 1380 N N . ASP A 1 178 ? 5.502 1.191 -9.624 1.00 96.00 178 ASP A N 1
ATOM 1381 C CA . ASP A 1 178 ? 6.917 0.892 -9.854 1.00 96.00 178 ASP A CA 1
ATOM 1382 C C . ASP A 1 178 ? 7.094 -0.094 -11.030 1.00 96.00 178 ASP A C 1
ATOM 1384 O O . ASP A 1 178 ? 7.957 0.119 -11.883 1.00 96.00 178 ASP A O 1
ATOM 1388 N N . LEU A 1 179 ? 6.242 -1.124 -11.148 1.00 95.69 179 LEU A N 1
ATOM 1389 C CA . LEU A 1 179 ? 6.269 -2.061 -12.282 1.00 95.69 179 LEU A CA 1
ATOM 1390 C C . LEU A 1 179 ? 5.952 -1.369 -13.617 1.00 95.69 179 LEU A C 1
ATOM 1392 O O . LEU A 1 179 ? 6.622 -1.630 -14.620 1.00 95.69 179 LEU A O 1
ATOM 1396 N N . LEU A 1 180 ? 4.958 -0.477 -13.630 1.00 94.00 180 LEU A N 1
ATOM 1397 C CA . LEU A 1 180 ? 4.583 0.294 -14.821 1.00 94.00 180 LEU A CA 1
ATOM 1398 C C . LEU A 1 180 ? 5.696 1.265 -15.243 1.00 94.00 180 LEU A C 1
ATOM 1400 O O . LEU A 1 180 ? 5.946 1.429 -16.436 1.00 94.00 180 LEU A O 1
ATOM 1404 N N . VAL A 1 181 ? 6.423 1.846 -14.283 1.00 92.81 181 VAL A N 1
ATOM 1405 C CA . VAL A 1 181 ? 7.592 2.700 -14.553 1.00 92.81 181 VAL A CA 1
ATOM 1406 C C . VAL A 1 181 ? 8.776 1.897 -15.097 1.00 92.81 181 VAL A C 1
ATOM 1408 O O . VAL A 1 181 ? 9.463 2.373 -15.999 1.00 92.81 181 VAL A O 1
ATOM 1411 N N . ILE A 1 182 ? 9.033 0.691 -14.578 1.00 91.00 182 ILE A N 1
ATOM 1412 C CA . ILE A 1 182 ? 10.134 -0.167 -15.054 1.00 91.00 182 ILE A CA 1
ATOM 1413 C C . ILE A 1 182 ? 9.860 -0.680 -16.478 1.00 91.00 182 ILE A C 1
ATOM 1415 O O . ILE A 1 182 ? 10.792 -0.845 -17.269 1.00 91.00 182 ILE A O 1
ATOM 1419 N N . ARG A 1 183 ? 8.591 -0.927 -16.828 1.00 88.81 183 ARG A N 1
ATOM 1420 C CA . ARG A 1 183 ? 8.166 -1.463 -18.132 1.00 88.81 183 ARG A CA 1
ATOM 1421 C C . ARG A 1 183 ? 7.095 -0.580 -18.794 1.00 88.81 183 ARG A C 1
ATOM 1423 O O . ARG A 1 183 ? 5.963 -1.035 -18.992 1.00 88.81 183 ARG A O 1
ATOM 1430 N N . PRO A 1 184 ? 7.444 0.657 -19.191 1.00 85.44 184 PRO A N 1
ATOM 1431 C CA . PRO A 1 184 ? 6.475 1.614 -19.711 1.00 85.44 184 PRO A CA 1
ATOM 1432 C C . PRO A 1 184 ? 5.827 1.096 -20.998 1.00 85.44 184 PRO A C 1
ATOM 1434 O O . PRO A 1 184 ? 6.515 0.662 -21.924 1.00 85.44 184 PRO A O 1
ATOM 1437 N N . GLY A 1 185 ? 4.492 1.116 -21.042 1.00 82.12 185 GLY A N 1
ATOM 1438 C CA . GLY A 1 185 ? 3.695 0.691 -22.199 1.00 82.12 185 GLY A CA 1
ATOM 1439 C C . GLY A 1 185 ? 3.713 -0.812 -22.507 1.00 82.12 185 GLY A C 1
ATOM 1440 O O . GLY A 1 185 ? 3.061 -1.231 -23.459 1.00 82.12 185 GLY A O 1
ATOM 1441 N N . GLN A 1 186 ? 4.432 -1.632 -21.731 1.00 84.38 186 GLN A N 1
ATOM 1442 C CA . GLN A 1 186 ? 4.466 -3.090 -21.930 1.00 84.38 186 GLN A CA 1
ATOM 1443 C C . GLN A 1 186 ? 3.423 -3.822 -21.083 1.00 84.38 186 GLN A C 1
ATOM 1445 O O . GLN A 1 186 ? 2.995 -4.917 -21.443 1.00 84.38 186 GLN A O 1
ATOM 1450 N N . PHE A 1 187 ? 2.994 -3.219 -19.973 1.00 83.25 187 PHE A N 1
ATOM 1451 C CA . PHE A 1 187 ? 1.937 -3.743 -19.119 1.00 83.25 187 PHE A CA 1
ATOM 1452 C C . PHE A 1 187 ? 0.802 -2.733 -19.002 1.00 83.25 187 PHE A C 1
ATOM 1454 O O . PHE A 1 187 ? 1.044 -1.539 -18.873 1.00 83.25 187 PHE A O 1
ATOM 1461 N N . SER A 1 188 ? -0.436 -3.227 -18.998 1.00 87.94 188 SER A N 1
ATOM 1462 C CA . SER A 1 188 ? -1.560 -2.459 -18.463 1.00 87.94 188 SER A CA 1
ATOM 1463 C C . SER A 1 188 ? -1.533 -2.494 -16.935 1.00 87.94 188 SER A C 1
ATOM 1465 O O . SER A 1 188 ? -0.996 -3.440 -16.342 1.00 87.94 188 SER A O 1
ATOM 1467 N N . ALA A 1 189 ? -2.180 -1.524 -16.286 1.00 89.94 189 ALA A N 1
ATOM 1468 C CA . ALA A 1 189 ? -2.317 -1.512 -14.830 1.00 89.94 189 ALA A CA 1
ATOM 1469 C C . ALA A 1 189 ? -2.917 -2.826 -14.298 1.00 89.94 189 ALA A C 1
ATOM 1471 O O . ALA A 1 189 ? -2.422 -3.392 -13.327 1.00 89.94 189 ALA A O 1
ATOM 1472 N N . VAL A 1 190 ? -3.924 -3.377 -14.983 1.00 90.19 190 VAL A N 1
ATOM 1473 C CA . VAL A 1 190 ? -4.566 -4.649 -14.604 1.00 90.19 190 VAL A CA 1
ATOM 1474 C C . VAL A 1 190 ? -3.587 -5.825 -14.673 1.00 90.19 190 VAL A C 1
ATOM 1476 O O . VAL A 1 190 ? -3.559 -6.659 -13.767 1.00 90.19 190 VAL A O 1
ATOM 1479 N N . HIS A 1 191 ? -2.756 -5.893 -15.717 1.00 93.12 191 HIS A N 1
ATOM 1480 C CA . HIS A 1 191 ? -1.744 -6.944 -15.836 1.00 93.12 191 HIS A CA 1
ATOM 1481 C C . HIS A 1 191 ? -0.674 -6.825 -14.740 1.00 93.12 191 HIS A C 1
ATOM 1483 O O . HIS A 1 191 ? -0.278 -7.831 -14.142 1.00 93.12 191 HIS A O 1
ATOM 1489 N N . ALA A 1 192 ? -0.223 -5.600 -14.455 1.00 96.19 192 ALA A N 1
ATOM 1490 C CA . ALA A 1 192 ? 0.734 -5.326 -13.389 1.00 96.19 192 ALA A CA 1
ATOM 1491 C C . ALA A 1 192 ? 0.179 -5.746 -12.016 1.00 96.19 192 ALA A C 1
ATOM 1493 O O . ALA A 1 192 ? 0.863 -6.456 -11.273 1.00 96.19 192 ALA A O 1
ATOM 1494 N N . VAL A 1 193 ? -1.085 -5.414 -11.721 1.00 97.25 193 VAL A N 1
ATOM 1495 C CA . VAL A 1 193 ? -1.759 -5.881 -10.501 1.00 97.25 193 VAL A CA 1
ATOM 1496 C C . VAL A 1 193 ? -1.816 -7.405 -10.455 1.00 97.25 193 VAL A C 1
ATOM 1498 O O . VAL A 1 193 ? -1.360 -7.989 -9.478 1.00 97.25 193 VAL A O 1
ATOM 1501 N N . GLY A 1 194 ? -2.314 -8.064 -11.506 1.00 97.19 194 GLY A N 1
ATOM 1502 C CA . GLY A 1 194 ? -2.448 -9.524 -11.524 1.00 97.19 194 GLY A CA 1
ATOM 1503 C C . GLY A 1 194 ? -1.113 -10.255 -11.346 1.00 97.19 194 GLY A C 1
ATOM 1504 O O . GLY A 1 194 ? -1.051 -11.290 -10.680 1.00 97.19 194 GLY A O 1
ATOM 1505 N N . THR A 1 195 ? -0.033 -9.693 -11.892 1.00 97.69 195 THR A N 1
ATOM 1506 C CA . THR A 1 195 ? 1.328 -10.215 -11.719 1.00 97.69 195 THR A CA 1
ATOM 1507 C C . THR A 1 195 ? 1.766 -10.137 -10.262 1.00 97.69 195 THR A C 1
ATOM 1509 O O . THR A 1 195 ? 2.143 -11.152 -9.681 1.00 97.69 195 THR A O 1
ATOM 1512 N N . LEU A 1 196 ? 1.642 -8.963 -9.644 1.00 98.44 196 LEU A N 1
ATOM 1513 C CA . LEU A 1 196 ? 2.064 -8.750 -8.263 1.00 98.44 196 LEU A CA 1
ATOM 1514 C C . LEU A 1 196 ? 1.148 -9.447 -7.244 1.00 98.44 196 LEU A C 1
ATOM 1516 O O . LEU A 1 196 ? 1.646 -9.957 -6.244 1.00 98.44 196 LEU A O 1
ATOM 1520 N N . THR A 1 197 ? -0.158 -9.562 -7.504 1.00 98.50 197 THR A N 1
ATOM 1521 C CA . THR A 1 197 ? -1.071 -10.396 -6.700 1.00 98.50 197 THR A CA 1
ATOM 1522 C C . THR A 1 197 ? -0.592 -11.843 -6.664 1.00 98.50 197 THR A C 1
ATOM 1524 O O . THR A 1 197 ? -0.574 -12.460 -5.599 1.00 98.50 197 THR A O 1
ATOM 1527 N N . ARG A 1 198 ? -0.180 -12.400 -7.811 1.00 98.38 198 ARG A N 1
ATOM 1528 C CA . ARG A 1 198 ? 0.353 -13.766 -7.871 1.00 98.38 198 ARG A CA 1
ATOM 1529 C C . ARG A 1 198 ? 1.625 -13.899 -7.039 1.00 98.38 198 ARG A C 1
ATOM 1531 O O . ARG A 1 198 ? 1.700 -14.803 -6.217 1.00 98.38 198 ARG A O 1
ATOM 1538 N N . THR A 1 199 ? 2.550 -12.951 -7.170 1.00 98.56 199 THR A N 1
ATOM 1539 C CA . THR A 1 199 ? 3.783 -12.908 -6.370 1.00 98.56 199 THR A CA 1
ATOM 1540 C C . THR A 1 199 ? 3.502 -12.871 -4.868 1.00 98.56 199 THR A C 1
ATOM 1542 O O . THR A 1 199 ? 4.144 -13.591 -4.107 1.00 98.56 199 THR A O 1
ATOM 1545 N N . VAL A 1 200 ? 2.525 -12.073 -4.422 1.00 98.62 200 VAL A N 1
ATOM 1546 C CA . VAL A 1 200 ? 2.123 -12.026 -3.007 1.00 98.62 200 VAL A CA 1
ATOM 1547 C C . VAL A 1 200 ? 1.533 -13.367 -2.556 1.00 98.62 200 VAL A C 1
ATOM 1549 O O . VAL A 1 200 ? 1.883 -13.847 -1.480 1.00 98.62 200 VAL A O 1
ATOM 1552 N N . ARG A 1 201 ? 0.675 -13.998 -3.370 1.00 98.06 201 ARG A N 1
ATOM 1553 C CA . ARG A 1 201 ? 0.092 -15.318 -3.062 1.00 98.06 201 ARG A CA 1
ATOM 1554 C C . ARG A 1 201 ? 1.156 -16.403 -2.958 1.00 98.06 201 ARG A C 1
ATOM 1556 O O . ARG A 1 201 ? 1.185 -17.125 -1.969 1.00 98.06 201 ARG A O 1
ATOM 1563 N N . GLU A 1 202 ? 2.037 -16.495 -3.945 1.00 98.12 202 GLU A N 1
ATOM 1564 C CA . GLU A 1 202 ? 3.132 -17.470 -3.970 1.00 98.12 202 GLU A CA 1
ATOM 1565 C C . GLU A 1 202 ? 4.058 -17.292 -2.764 1.00 98.12 202 GLU A C 1
ATOM 1567 O O . GLU A 1 202 ? 4.423 -18.272 -2.128 1.00 98.12 202 GLU A O 1
ATOM 1572 N N . ALA A 1 203 ? 4.365 -16.050 -2.378 1.00 98.00 203 ALA A N 1
ATOM 1573 C CA . ALA A 1 203 ? 5.215 -15.767 -1.225 1.00 98.00 203 ALA A CA 1
ATOM 1574 C C . ALA A 1 203 ? 4.613 -16.177 0.132 1.00 98.00 203 ALA A C 1
ATOM 1576 O O . ALA A 1 203 ? 5.363 -16.268 1.105 1.00 98.00 203 ALA A O 1
ATOM 1577 N N . LEU A 1 204 ? 3.290 -16.356 0.217 1.00 96.69 204 LEU A N 1
ATOM 1578 C CA . LEU A 1 204 ? 2.578 -16.713 1.450 1.00 96.69 204 LEU A CA 1
ATOM 1579 C C . LEU A 1 204 ? 2.063 -18.157 1.471 1.00 96.69 204 LEU A C 1
ATOM 1581 O O . LEU A 1 204 ? 1.770 -18.669 2.550 1.00 96.69 204 LEU A O 1
ATOM 1585 N N . CYS A 1 205 ? 1.898 -18.784 0.306 1.00 91.75 205 CYS A N 1
ATOM 1586 C CA . CYS A 1 205 ? 1.313 -20.119 0.170 1.00 91.75 205 CYS A CA 1
ATOM 1587 C C . CYS A 1 205 ? 2.290 -21.181 -0.354 1.00 91.75 205 CYS A C 1
ATOM 1589 O O . CYS A 1 205 ? 1.944 -22.361 -0.301 1.00 91.75 205 CYS A O 1
ATOM 1591 N N . GLY A 1 206 ? 3.445 -20.777 -0.893 1.00 71.88 206 GLY A N 1
ATOM 1592 C CA . GLY A 1 206 ? 4.546 -21.668 -1.276 1.00 71.88 206 GLY A CA 1
ATOM 1593 C C . GLY A 1 206 ? 5.537 -21.854 -0.140 1.00 71.88 206 GLY A C 1
ATOM 1594 O O . GLY A 1 206 ? 6.015 -22.997 0.011 1.00 71.88 206 GLY A O 1
#

Radius of gyration: 17.04 Å; chains: 1; bounding box: 40×44×56 Å

pLDDT: mean 89.73, std 12.74, range [31.03, 98.81]